Protein AF-A0A8X6UGR7-F1 (afdb_monomer_lite)

Organism: Nephila pilipes (NCBI:txid299642)

Structure (mmCIF, N/CA/C/O backbone):
data_AF-A0A8X6UGR7-F1
#
_entry.id   AF-A0A8X6UGR7-F1
#
loop_
_atom_site.group_PDB
_atom_site.id
_atom_site.type_symbol
_atom_site.label_atom_id
_atom_site.label_alt_id
_atom_site.label_comp_id
_atom_site.label_asym_id
_atom_site.label_entity_id
_atom_site.label_seq_id
_atom_site.pdbx_PDB_ins_code
_atom_site.Cartn_x
_atom_site.Cartn_y
_atom_site.Cartn_z
_atom_site.occupancy
_atom_site.B_iso_or_equiv
_atom_site.auth_seq_id
_atom_site.auth_comp_id
_atom_site.auth_asym_id
_atom_site.auth_atom_id
_atom_site.pdbx_PDB_model_num
ATOM 1 N N . THR A 1 1 ? -6.168 22.684 -33.944 1.00 54.91 1 THR A N 1
ATOM 2 C CA . THR A 1 1 ? -5.391 21.562 -33.375 1.00 54.91 1 THR A CA 1
ATOM 3 C C . THR A 1 1 ? -4.379 22.173 -32.435 1.00 54.91 1 THR A C 1
ATOM 5 O O . THR A 1 1 ? -3.731 23.124 -32.844 1.00 54.91 1 THR A O 1
ATOM 8 N N . LEU A 1 2 ? -4.333 21.760 -31.166 1.00 63.47 2 LEU A N 1
ATOM 9 C CA . LEU A 1 2 ? -3.351 22.299 -30.221 1.00 63.47 2 LEU A CA 1
ATOM 10 C C . LEU A 1 2 ? -1.987 21.686 -30.579 1.00 63.47 2 LEU A C 1
ATOM 12 O O . LEU A 1 2 ? -1.816 20.478 -30.438 1.00 63.47 2 LEU A O 1
ATOM 16 N N . ASP A 1 3 ? -1.075 22.495 -31.117 1.00 72.75 3 ASP A N 1
ATOM 17 C CA . ASP A 1 3 ? 0.268 22.069 -31.529 1.00 72.75 3 ASP A CA 1
ATOM 18 C C . ASP A 1 3 ? 1.182 22.013 -30.297 1.00 72.75 3 ASP A C 1
ATOM 20 O O . ASP A 1 3 ? 1.959 22.922 -30.002 1.00 72.75 3 ASP A O 1
ATOM 24 N N . THR A 1 4 ? 1.010 20.967 -29.489 1.00 76.56 4 THR A N 1
ATOM 25 C CA . THR A 1 4 ? 1.849 20.736 -28.312 1.00 76.56 4 THR A CA 1
ATOM 26 C C . THR A 1 4 ? 3.147 20.060 -28.763 1.00 76.56 4 THR A C 1
ATOM 28 O O . THR A 1 4 ? 3.079 18.964 -29.328 1.00 76.56 4 THR A O 1
ATOM 31 N N . PRO A 1 5 ? 4.333 20.653 -28.528 1.00 78.06 5 PRO A N 1
ATOM 32 C CA . PRO A 1 5 ? 5.589 20.030 -28.928 1.00 78.06 5 PRO A CA 1
ATOM 33 C C . PRO A 1 5 ? 5.768 18.671 -28.227 1.00 78.06 5 PRO A C 1
ATOM 35 O O . PRO A 1 5 ? 5.397 18.530 -27.056 1.00 78.06 5 PRO A O 1
ATOM 38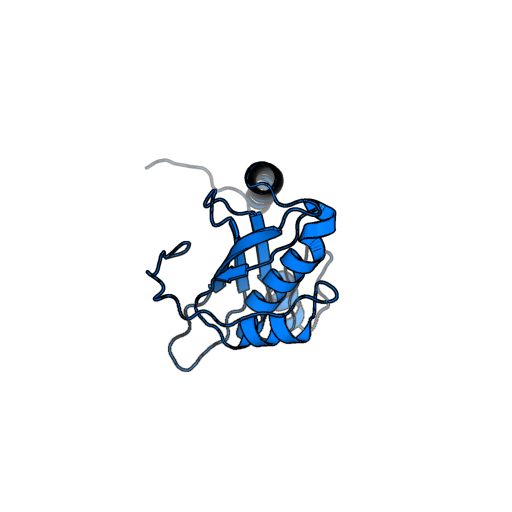 N N . PRO A 1 6 ? 6.335 17.658 -28.909 1.00 78.00 6 PRO A N 1
ATOM 39 C CA . PRO A 1 6 ? 6.496 16.334 -28.327 1.00 78.00 6 PRO A CA 1
ATOM 40 C C . PRO A 1 6 ? 7.501 16.375 -27.171 1.00 78.00 6 PRO A C 1
ATOM 42 O O . PRO A 1 6 ? 8.659 16.762 -27.337 1.00 78.00 6 PRO A O 1
ATOM 45 N N . LEU A 1 7 ? 7.059 15.945 -25.989 1.00 85.31 7 LEU A N 1
ATOM 46 C CA . LEU A 1 7 ? 7.923 15.757 -24.826 1.00 85.31 7 LEU A CA 1
ATOM 47 C C . LEU A 1 7 ? 8.955 14.659 -25.109 1.00 85.31 7 LEU A C 1
ATOM 49 O O . LEU A 1 7 ? 8.613 13.559 -25.546 1.00 85.31 7 LEU A O 1
ATOM 53 N N . SER A 1 8 ? 10.227 14.936 -24.814 1.00 89.94 8 SER A N 1
ATOM 54 C CA . SER A 1 8 ? 11.259 13.899 -24.863 1.00 89.94 8 SER A CA 1
ATOM 55 C C . SER A 1 8 ? 11.029 12.866 -23.755 1.00 89.94 8 SER A C 1
ATOM 57 O O . SER A 1 8 ? 10.577 13.209 -22.661 1.00 89.94 8 SER A O 1
ATOM 59 N N . SER A 1 9 ? 11.393 11.602 -24.000 1.00 86.38 9 SER A N 1
ATOM 60 C CA . SER A 1 9 ? 11.243 10.529 -23.002 1.00 86.38 9 SER A CA 1
ATOM 61 C C . SER A 1 9 ? 11.949 10.847 -21.679 1.00 86.38 9 SER A C 1
ATOM 63 O O . SER A 1 9 ? 11.446 10.483 -20.621 1.00 86.38 9 SER A O 1
ATOM 65 N N . ASN A 1 10 ? 13.094 11.534 -21.728 1.00 87.88 10 ASN A N 1
ATOM 66 C CA . ASN A 1 10 ? 13.848 11.914 -20.532 1.00 87.88 10 ASN A CA 1
ATOM 67 C C . ASN A 1 10 ? 13.123 12.994 -19.729 1.00 87.88 10 ASN A C 1
ATOM 69 O O . ASN A 1 10 ? 13.067 12.915 -18.505 1.00 87.88 10 ASN A O 1
ATOM 73 N N . MET A 1 11 ? 12.560 13.991 -20.417 1.00 90.38 11 MET A N 1
ATOM 74 C CA . MET A 1 11 ? 11.779 15.040 -19.770 1.00 90.38 11 MET A CA 1
ATOM 75 C C . MET A 1 11 ? 10.500 14.463 -19.163 1.00 90.38 11 MET A C 1
ATOM 77 O O . MET A 1 11 ? 10.210 14.736 -18.004 1.00 90.38 11 MET A O 1
ATOM 81 N N . TYR A 1 12 ? 9.795 13.599 -19.900 1.00 90.62 12 TYR A N 1
ATOM 82 C CA . TYR A 1 12 ? 8.621 12.899 -19.385 1.00 90.62 12 TYR A CA 1
ATOM 83 C C . TYR A 1 12 ? 8.946 12.086 -18.129 1.00 90.62 12 TYR A C 1
ATOM 85 O O . TYR A 1 12 ? 8.265 12.244 -17.124 1.00 90.62 12 TYR A O 1
ATOM 93 N N . GLN A 1 13 ? 9.998 11.258 -18.158 1.00 88.38 13 GLN A N 1
ATOM 94 C CA . GLN A 1 13 ? 10.358 10.420 -17.013 1.00 88.38 13 GLN A CA 1
ATOM 95 C C . GLN A 1 13 ? 10.719 11.263 -15.789 1.00 88.38 13 GLN A C 1
ATOM 97 O O . GLN A 1 13 ? 10.264 10.969 -14.690 1.00 88.38 13 GLN A O 1
ATOM 102 N N . LYS A 1 14 ? 11.484 12.343 -15.984 1.00 91.50 14 LYS A N 1
ATOM 103 C CA . LYS A 1 14 ? 11.852 13.256 -14.900 1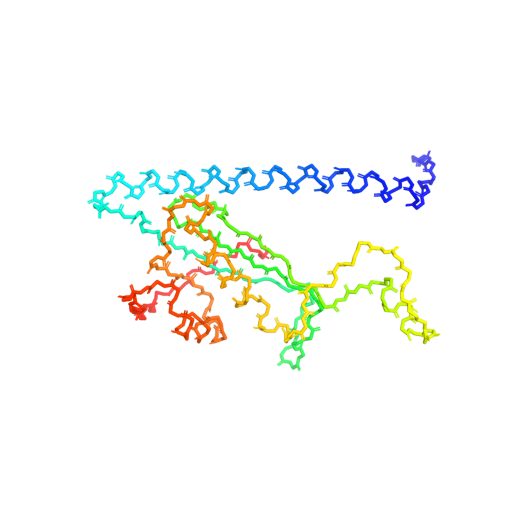.00 91.50 14 LYS A CA 1
ATOM 104 C C . LYS A 1 14 ? 10.616 13.866 -14.237 1.00 91.50 14 LYS A C 1
ATOM 106 O O . LYS A 1 14 ? 10.503 13.826 -13.017 1.00 91.50 14 LYS A O 1
ATOM 111 N N . GLU A 1 15 ? 9.696 14.420 -15.025 1.00 93.38 15 GLU A N 1
ATOM 112 C CA . GLU A 1 15 ? 8.496 15.046 -14.461 1.00 93.38 15 GLU A CA 1
ATOM 113 C C . GLU A 1 15 ? 7.521 14.016 -13.881 1.00 93.38 15 GLU A C 1
ATOM 115 O O . GLU A 1 15 ? 6.922 14.260 -12.835 1.00 93.38 15 GLU A O 1
ATOM 120 N N . HIS A 1 16 ? 7.418 12.835 -14.494 1.00 91.62 16 HIS A N 1
ATOM 121 C CA . HIS A 1 16 ? 6.677 11.708 -13.937 1.00 91.62 16 HIS A CA 1
ATOM 122 C C . HIS A 1 16 ? 7.212 11.321 -12.552 1.00 91.62 16 HIS A C 1
ATOM 124 O O . HIS A 1 16 ? 6.430 11.202 -11.614 1.00 91.62 16 HIS A O 1
ATOM 130 N N . ASP A 1 17 ? 8.529 11.165 -12.400 1.00 91.44 17 ASP A N 1
ATOM 131 C CA . ASP A 1 17 ? 9.152 10.766 -11.132 1.00 91.44 17 ASP A CA 1
ATOM 132 C C . ASP A 1 17 ? 8.998 11.851 -10.057 1.00 91.44 17 ASP A C 1
ATOM 134 O O . ASP A 1 17 ? 8.746 11.535 -8.891 1.00 91.44 17 ASP A O 1
ATOM 138 N N . ASN A 1 18 ? 9.074 13.128 -10.446 1.00 95.31 18 ASN A N 1
ATOM 139 C CA . ASN A 1 18 ? 8.800 14.254 -9.551 1.00 95.31 18 ASN A CA 1
ATOM 140 C C . ASN A 1 18 ? 7.367 14.194 -8.998 1.00 95.31 18 ASN A C 1
ATOM 142 O O . ASN A 1 18 ? 7.162 14.302 -7.786 1.00 95.31 18 ASN A O 1
ATOM 146 N N . ILE A 1 19 ? 6.378 14.006 -9.879 1.00 95.81 19 ILE A N 1
ATOM 147 C CA . ILE A 1 19 ? 4.961 13.932 -9.497 1.00 95.81 19 ILE A CA 1
ATOM 148 C C . ILE A 1 19 ? 4.695 12.677 -8.666 1.00 95.81 19 ILE A C 1
ATOM 150 O O . ILE A 1 19 ? 4.048 12.771 -7.624 1.00 95.81 19 ILE A O 1
ATOM 154 N N . ALA A 1 20 ? 5.224 11.525 -9.083 1.00 92.38 20 ALA A N 1
ATOM 155 C CA . ALA A 1 20 ? 5.057 10.260 -8.376 1.00 92.38 20 ALA A CA 1
ATOM 156 C C . ALA A 1 20 ? 5.602 10.347 -6.944 1.00 92.38 20 ALA A C 1
ATOM 158 O O . ALA A 1 20 ? 4.885 10.026 -6.001 1.00 92.38 20 ALA A O 1
ATOM 159 N N . THR A 1 21 ? 6.809 10.892 -6.765 1.00 93.81 21 THR A N 1
ATOM 160 C CA . THR A 1 21 ? 7.420 11.077 -5.438 1.00 93.81 21 THR A CA 1
ATOM 161 C C . THR A 1 21 ? 6.580 12.006 -4.553 1.00 93.81 21 THR A C 1
ATOM 163 O O . THR A 1 21 ? 6.400 11.759 -3.359 1.00 93.81 21 THR A O 1
ATOM 166 N N . ALA A 1 22 ? 6.043 13.091 -5.123 1.00 96.25 22 ALA A N 1
ATOM 167 C CA . ALA A 1 22 ? 5.172 14.004 -4.388 1.00 96.25 22 ALA A CA 1
ATOM 168 C C . ALA A 1 22 ? 3.855 13.326 -3.972 1.00 96.25 22 ALA A C 1
ATOM 170 O O . ALA A 1 22 ? 3.415 13.487 -2.833 1.00 96.25 22 ALA A O 1
ATOM 171 N N . TRP A 1 23 ? 3.247 12.545 -4.868 1.00 95.75 23 TRP A N 1
ATOM 172 C CA . TRP A 1 23 ? 2.031 11.782 -4.588 1.00 95.75 23 TRP A CA 1
ATOM 173 C C . TRP A 1 23 ? 2.240 10.710 -3.527 1.00 95.75 23 TRP A C 1
ATOM 175 O O . TRP A 1 23 ? 1.408 10.603 -2.631 1.00 95.75 23 TRP A O 1
ATOM 185 N N . GLU A 1 24 ? 3.341 9.962 -3.582 1.00 93.56 24 GLU A N 1
ATOM 186 C CA . GLU A 1 24 ? 3.686 8.956 -2.572 1.00 93.56 24 GLU A CA 1
ATOM 187 C C . GLU A 1 24 ? 3.780 9.592 -1.183 1.00 93.56 24 GLU A C 1
ATOM 189 O O . GLU A 1 24 ? 3.120 9.140 -0.249 1.00 93.56 24 GLU A O 1
ATOM 194 N N . LYS A 1 25 ? 4.487 10.722 -1.065 1.00 95.94 25 LYS A N 1
ATOM 195 C CA . LYS A 1 25 ? 4.624 11.441 0.207 1.00 95.94 25 LYS A CA 1
ATOM 196 C C . LYS A 1 25 ? 3.288 11.950 0.754 1.00 95.94 25 LYS A C 1
ATOM 198 O O . LYS A 1 25 ? 3.048 11.882 1.960 1.00 95.94 25 LYS A O 1
ATOM 203 N N . VAL A 1 26 ? 2.422 12.483 -0.112 1.00 97.19 26 VAL A N 1
ATOM 204 C CA . VAL A 1 26 ? 1.082 12.926 0.302 1.00 97.19 26 VAL A CA 1
ATOM 205 C C . VAL A 1 26 ? 0.234 11.726 0.713 1.00 97.19 26 VAL A C 1
ATOM 207 O O . VAL A 1 26 ? -0.385 11.769 1.771 1.00 97.19 26 VAL A O 1
ATOM 210 N N . ALA A 1 27 ? 0.245 10.640 -0.060 1.00 95.62 27 ALA A N 1
ATOM 211 C CA . ALA A 1 27 ? -0.509 9.432 0.254 1.00 95.62 27 ALA A CA 1
ATOM 212 C C . ALA A 1 27 ? -0.085 8.827 1.602 1.00 95.62 27 ALA A C 1
ATOM 214 O O . ALA A 1 27 ? -0.945 8.482 2.411 1.00 95.62 27 ALA A O 1
ATOM 215 N N . GLU A 1 28 ? 1.218 8.745 1.882 1.00 95.25 28 GLU A N 1
ATOM 216 C CA . GLU A 1 28 ? 1.743 8.293 3.176 1.00 95.25 28 GLU A CA 1
ATOM 217 C C . GLU A 1 28 ? 1.255 9.168 4.336 1.00 95.25 28 GLU A C 1
ATOM 219 O O . GLU A 1 28 ? 0.802 8.647 5.360 1.00 95.25 28 GLU A O 1
ATOM 224 N N . ASN A 1 29 ? 1.296 10.493 4.165 1.00 97.12 29 ASN A N 1
ATOM 225 C CA . ASN A 1 29 ? 0.823 11.433 5.176 1.00 97.12 29 ASN A CA 1
ATOM 226 C C . ASN A 1 29 ? -0.690 11.305 5.417 1.00 97.12 29 ASN A C 1
ATOM 228 O O . ASN A 1 29 ? -1.127 11.234 6.564 1.00 97.12 29 ASN A O 1
ATOM 232 N N . GLU A 1 30 ? -1.490 11.211 4.354 1.00 97.44 30 GLU A N 1
ATOM 233 C CA . GLU A 1 30 ? -2.942 11.038 4.458 1.00 97.44 30 GLU A CA 1
ATOM 234 C C . GLU A 1 30 ? -3.313 9.709 5.128 1.00 97.44 30 GLU A C 1
ATOM 236 O O . GLU A 1 30 ? -4.182 9.681 6.003 1.00 97.44 30 GLU A O 1
ATOM 241 N N . MET A 1 31 ? -2.615 8.616 4.798 1.00 97.00 31 MET A N 1
ATOM 242 C CA . MET A 1 31 ? -2.800 7.324 5.471 1.00 97.00 31 MET A CA 1
ATOM 243 C C . MET A 1 31 ? -2.430 7.403 6.959 1.00 97.00 31 MET A C 1
ATOM 245 O O . MET A 1 31 ? -3.141 6.855 7.806 1.00 97.00 31 MET A O 1
ATOM 249 N N . TYR A 1 32 ? -1.364 8.129 7.308 1.00 96.69 32 TYR A N 1
ATOM 250 C CA . TYR A 1 32 ? -0.981 8.361 8.702 1.00 96.69 32 TYR A CA 1
ATOM 251 C C . TYR A 1 32 ? -2.032 9.178 9.472 1.00 96.69 32 TYR A C 1
ATOM 253 O O . TYR A 1 32 ? -2.416 8.812 10.592 1.00 96.69 32 TYR A O 1
ATOM 261 N N . CYS A 1 33 ? -2.547 10.253 8.874 1.00 97.25 33 CYS A N 1
ATOM 262 C CA . CYS A 1 33 ? -3.636 11.047 9.441 1.00 97.25 33 CYS A CA 1
ATOM 263 C C . CYS A 1 33 ? -4.906 10.201 9.624 1.00 97.25 33 CYS A C 1
ATOM 265 O O . CYS A 1 33 ? -5.497 10.208 10.707 1.00 97.25 33 CYS A O 1
ATOM 267 N N . ALA A 1 34 ? -5.279 9.404 8.619 1.00 97.00 34 ALA A N 1
ATOM 268 C CA . ALA A 1 34 ? -6.420 8.493 8.676 1.00 97.00 34 ALA A CA 1
ATOM 269 C C . ALA A 1 34 ? -6.288 7.443 9.793 1.00 97.00 34 ALA A C 1
ATOM 271 O O . ALA A 1 34 ? -7.248 7.189 10.529 1.00 97.00 34 ALA A O 1
ATOM 272 N N . ALA A 1 35 ? -5.098 6.860 9.958 1.00 95.44 35 ALA A N 1
ATOM 273 C CA . ALA A 1 35 ? -4.818 5.900 11.022 1.00 95.44 35 ALA A CA 1
ATOM 274 C C . ALA A 1 35 ? -4.860 6.545 12.411 1.00 95.44 35 ALA A C 1
ATOM 276 O O . ALA A 1 35 ? -5.377 5.945 13.357 1.00 95.44 35 ALA A O 1
ATOM 277 N N . THR A 1 36 ? -4.369 7.779 12.536 1.00 95.44 36 THR A N 1
ATOM 278 C CA . THR A 1 36 ? -4.421 8.552 13.784 1.00 95.44 36 THR A CA 1
ATOM 279 C C . THR A 1 36 ? -5.861 8.880 14.183 1.00 95.44 36 THR A C 1
ATOM 281 O O . THR A 1 36 ? -6.220 8.758 15.356 1.00 95.44 36 THR A O 1
ATOM 284 N N . GLU A 1 37 ? -6.710 9.231 13.218 1.00 95.56 37 GLU A N 1
ATOM 285 C CA . GLU A 1 37 ? -8.134 9.490 13.443 1.00 95.56 37 GLU A CA 1
ATOM 286 C C . GLU A 1 37 ? -8.881 8.224 13.902 1.00 95.56 37 GLU A C 1
ATOM 288 O O . GLU A 1 37 ? -9.551 8.242 14.937 1.00 95.56 37 GLU A O 1
ATOM 293 N N . GLU A 1 38 ? -8.700 7.092 13.208 1.00 94.06 38 GLU A N 1
ATOM 294 C CA . GLU A 1 38 ? -9.242 5.786 13.633 1.00 94.06 38 GLU A CA 1
ATOM 295 C C . GLU A 1 38 ? -8.777 5.407 15.043 1.00 94.06 38 GLU A C 1
ATOM 297 O O . GLU A 1 38 ? -9.568 4.969 15.885 1.00 94.06 38 GLU A O 1
ATOM 302 N N . LYS A 1 39 ? -7.486 5.610 15.328 1.00 93.50 39 LYS A N 1
ATOM 303 C CA . LYS A 1 39 ? -6.898 5.361 16.645 1.00 93.50 39 LYS A CA 1
ATOM 304 C C . LYS A 1 39 ? -7.580 6.196 17.722 1.00 93.50 39 LYS A C 1
ATOM 306 O O . LYS A 1 39 ? -7.960 5.646 18.756 1.00 93.50 39 LYS A O 1
ATOM 311 N N . HIS A 1 40 ? -7.754 7.495 17.489 1.00 93.25 40 HIS A N 1
ATOM 312 C CA . HIS A 1 40 ? -8.406 8.395 18.438 1.00 93.25 40 HIS A CA 1
ATOM 313 C C . HIS A 1 40 ? -9.841 7.949 18.730 1.00 93.25 40 HIS A C 1
ATOM 315 O O . HIS A 1 40 ? -10.231 7.788 19.889 1.00 93.25 40 HIS A O 1
ATOM 321 N N . LEU A 1 41 ? -10.594 7.636 17.677 1.00 91.62 41 LEU A N 1
ATOM 322 C CA . LEU A 1 41 ? -11.947 7.109 17.779 1.00 91.62 41 LEU A CA 1
ATOM 323 C C . LEU A 1 41 ? -11.991 5.788 18.568 1.00 91.62 41 LEU A C 1
ATOM 325 O O . LEU A 1 41 ? -12.922 5.556 19.349 1.00 91.62 41 LEU A O 1
ATOM 329 N N . ALA A 1 42 ? -11.016 4.898 18.378 1.00 89.12 42 ALA A N 1
ATOM 330 C CA . ALA A 1 42 ? -10.928 3.633 19.107 1.00 89.12 42 ALA A CA 1
ATOM 331 C C . ALA A 1 42 ? -10.605 3.817 20.599 1.00 89.12 42 ALA A C 1
ATOM 333 O O . ALA A 1 42 ? -11.138 3.065 21.417 1.00 89.12 42 ALA A O 1
ATOM 334 N N . VAL A 1 43 ? -9.795 4.819 20.957 1.00 89.94 43 VAL A N 1
ATOM 335 C CA . VAL A 1 43 ? -9.514 5.189 22.357 1.00 89.94 43 VAL A CA 1
ATOM 336 C C . VAL A 1 43 ? -10.765 5.753 23.033 1.00 89.94 43 VAL A C 1
ATOM 338 O O . VAL A 1 43 ? -11.116 5.312 24.126 1.00 89.94 43 VAL A O 1
ATOM 341 N N . GLN A 1 44 ? -11.489 6.657 22.365 1.00 87.25 44 GLN A N 1
ATOM 342 C CA . GLN A 1 44 ? -12.742 7.228 22.882 1.00 87.25 44 GLN A CA 1
ATOM 343 C C . GLN A 1 44 ? -13.819 6.168 23.154 1.00 87.25 44 GLN A C 1
ATOM 345 O O . GLN A 1 44 ? -14.633 6.324 24.057 1.00 87.25 44 GLN A O 1
ATOM 350 N N . ALA A 1 45 ? -13.806 5.061 22.407 1.00 84.00 45 ALA A N 1
ATOM 351 C CA . ALA A 1 45 ? -14.720 3.939 22.613 1.00 84.00 45 ALA A CA 1
ATOM 352 C C . ALA A 1 45 ? -14.414 3.105 23.881 1.00 84.00 45 ALA A C 1
ATOM 354 O O . ALA A 1 45 ? -15.009 2.044 24.068 1.00 84.00 45 ALA A O 1
ATOM 355 N N . GLY A 1 46 ? -13.492 3.553 24.743 1.00 67.88 46 GLY A N 1
ATOM 356 C CA . GLY A 1 46 ? -13.327 3.037 26.104 1.00 67.88 46 GLY A CA 1
ATOM 357 C C . GLY A 1 46 ? -12.540 1.730 26.218 1.00 67.88 46 GLY A C 1
ATOM 358 O O . GLY A 1 46 ? -12.654 1.030 27.222 1.00 67.88 46 GLY A O 1
ATOM 359 N N . LYS A 1 47 ? -11.737 1.368 25.210 1.00 61.84 47 LYS A N 1
ATOM 360 C CA . LYS A 1 47 ? -10.869 0.182 25.291 1.00 61.84 47 LYS A CA 1
ATOM 361 C C . LYS A 1 47 ? -9.530 0.558 25.920 1.00 61.84 47 LYS A C 1
ATOM 363 O O . LYS A 1 47 ? -8.698 1.188 25.277 1.00 61.84 47 LYS A O 1
ATOM 368 N N . VAL A 1 48 ? -9.323 0.150 27.170 1.00 67.44 48 VAL A N 1
ATOM 369 C CA . VAL A 1 48 ? -8.043 0.307 27.876 1.00 67.44 48 VAL A CA 1
ATOM 370 C C . VAL A 1 48 ? -6.960 -0.523 27.170 1.00 67.44 48 VAL A C 1
ATOM 372 O O . VAL A 1 48 ? -7.153 -1.715 26.926 1.00 67.44 48 VAL A O 1
ATOM 375 N N . GLY A 1 49 ? -5.824 0.099 26.840 1.00 81.25 49 GLY A N 1
ATOM 376 C CA . GLY A 1 49 ? -4.665 -0.556 26.219 1.00 81.25 49 GLY A CA 1
ATOM 377 C C . GLY A 1 49 ? -4.393 -0.125 24.773 1.00 81.25 49 GLY A C 1
ATOM 378 O O . GLY A 1 49 ? -4.703 0.994 24.371 1.00 81.25 49 GLY A O 1
ATOM 379 N N . ILE A 1 50 ? -3.762 -1.010 23.990 1.00 84.38 50 ILE A N 1
ATOM 380 C CA . ILE A 1 50 ? -3.413 -0.732 22.587 1.00 84.38 50 ILE A CA 1
ATOM 381 C C . ILE A 1 50 ? -4.701 -0.626 21.751 1.00 84.38 50 ILE A C 1
ATOM 383 O O . ILE A 1 50 ? -5.495 -1.574 21.762 1.00 84.38 50 ILE A O 1
ATOM 387 N N . PRO A 1 51 ? -4.904 0.465 20.986 1.00 88.62 51 PRO A N 1
ATOM 388 C CA . PRO A 1 51 ? -6.093 0.640 20.161 1.00 88.62 51 PRO A CA 1
ATOM 389 C C . PRO A 1 51 ? -6.271 -0.503 19.159 1.00 88.62 51 PRO A C 1
ATOM 391 O O . PRO A 1 51 ? -5.386 -0.807 18.356 1.00 88.62 51 PRO A O 1
ATOM 394 N N . MET A 1 52 ? -7.439 -1.142 19.233 1.00 88.88 52 MET A N 1
ATOM 395 C CA . MET A 1 52 ? -7.825 -2.268 18.389 1.00 88.88 52 MET A CA 1
ATOM 396 C C . MET A 1 52 ? -8.844 -1.829 17.341 1.00 88.88 52 MET A C 1
ATOM 398 O O . MET A 1 52 ? -9.990 -1.515 17.685 1.00 88.88 52 MET A O 1
ATOM 402 N N . LEU A 1 53 ? -8.437 -1.859 16.075 1.00 91.06 53 LEU A N 1
ATOM 403 C CA . LEU A 1 53 ? -9.237 -1.402 14.942 1.00 91.06 53 LEU A CA 1
ATOM 404 C C . LEU A 1 53 ? -9.923 -2.565 14.222 1.00 91.06 53 LEU A C 1
ATOM 406 O O . LEU A 1 53 ? -9.472 -3.712 14.257 1.00 91.06 53 LEU A O 1
ATOM 410 N N . THR A 1 54 ? -11.041 -2.250 13.576 1.00 90.94 54 THR A N 1
ATOM 411 C CA . THR A 1 54 ? -11.689 -3.128 12.598 1.00 90.94 54 THR A CA 1
ATOM 412 C C . THR A 1 54 ? -11.418 -2.552 11.222 1.00 90.94 54 THR A C 1
ATOM 414 O O . THR A 1 54 ? -11.621 -1.356 11.015 1.00 90.94 54 THR A O 1
ATOM 417 N N . VAL A 1 55 ? -10.941 -3.388 10.310 1.00 93.12 55 VAL A N 1
ATOM 418 C CA . VAL A 1 55 ? -10.518 -2.963 8.980 1.00 93.12 55 VAL A CA 1
ATOM 419 C C . VAL A 1 55 ? -11.204 -3.781 7.899 1.00 93.12 55 VAL A C 1
ATOM 421 O O . VAL A 1 55 ? -11.559 -4.942 8.111 1.00 93.12 55 VAL A O 1
ATOM 424 N N . VAL A 1 56 ? -11.385 -3.151 6.748 1.00 92.94 56 VAL A N 1
ATOM 425 C CA . VAL A 1 56 ? -11.738 -3.804 5.494 1.00 92.94 56 VAL A CA 1
ATOM 426 C C . VAL A 1 56 ? -10.459 -3.966 4.687 1.00 92.94 56 VAL A C 1
ATOM 428 O O . VAL A 1 56 ? -9.629 -3.060 4.678 1.00 92.94 56 VAL A O 1
ATOM 431 N N . VAL A 1 57 ? -10.280 -5.111 4.048 1.00 92.06 57 VAL A N 1
ATOM 432 C CA . VAL A 1 57 ? -9.155 -5.364 3.149 1.00 92.06 57 VAL A CA 1
ATOM 433 C C . VAL A 1 57 ? -9.692 -5.732 1.781 1.00 92.06 57 VAL A C 1
ATOM 435 O O . VAL A 1 57 ? -10.704 -6.428 1.691 1.00 92.06 57 VAL A O 1
ATOM 438 N N . ASP A 1 58 ? -9.039 -5.221 0.748 1.00 90.56 58 ASP A N 1
ATOM 439 C CA . ASP A 1 58 ? -9.379 -5.531 -0.635 1.00 90.56 58 ASP A CA 1
ATOM 440 C C . ASP A 1 58 ? -8.126 -5.475 -1.512 1.00 90.56 58 ASP A C 1
ATOM 442 O O . ASP A 1 58 ? -7.193 -4.700 -1.246 1.00 90.56 58 ASP A O 1
ATOM 446 N N . GLY A 1 59 ? -8.120 -6.302 -2.552 1.00 89.31 59 GLY A N 1
ATOM 447 C CA . GLY A 1 59 ? -7.039 -6.453 -3.512 1.00 89.31 59 GLY A CA 1
ATOM 448 C C . GLY A 1 59 ? -7.509 -6.179 -4.935 1.00 89.31 59 GLY A C 1
ATOM 449 O O . GLY A 1 59 ? -8.623 -6.506 -5.330 1.00 89.31 59 GLY A O 1
ATOM 450 N N . CYS A 1 60 ? -6.635 -5.605 -5.755 1.00 88.00 60 CYS A N 1
ATOM 451 C CA . CYS A 1 60 ? -6.881 -5.438 -7.179 1.00 88.00 60 CYS A CA 1
ATOM 452 C C . CYS A 1 60 ? -5.693 -5.934 -8.007 1.00 88.00 60 CYS A C 1
ATOM 454 O O . CYS A 1 60 ? -4.534 -5.925 -7.582 1.00 88.00 60 CYS A O 1
ATOM 456 N N . TRP A 1 61 ? -5.978 -6.374 -9.231 1.00 88.25 61 TRP A N 1
ATOM 457 C CA . TRP A 1 61 ? -4.979 -6.902 -10.155 1.00 88.25 61 TRP A CA 1
ATOM 458 C C . TRP A 1 61 ? -5.034 -6.153 -11.480 1.00 88.25 61 TRP A C 1
ATOM 460 O O . TRP A 1 61 ? -6.099 -5.975 -12.065 1.00 88.25 61 TRP A O 1
ATOM 470 N N . ALA A 1 62 ? -3.863 -5.774 -11.997 1.00 84.19 62 ALA A N 1
ATOM 471 C CA . ALA A 1 62 ? -3.755 -5.022 -13.249 1.00 84.19 62 ALA A CA 1
ATOM 472 C C . ALA A 1 62 ? -4.207 -5.827 -14.484 1.00 84.19 62 ALA A C 1
ATOM 474 O O . ALA A 1 62 ? -4.527 -5.258 -15.525 1.00 84.19 62 ALA A O 1
ATOM 475 N N . LYS A 1 63 ? -4.234 -7.163 -14.383 1.00 81.25 63 LYS A N 1
ATOM 476 C CA . LYS A 1 63 ? -4.802 -8.047 -15.401 1.00 81.25 63 LYS A CA 1
ATOM 477 C C . LYS A 1 63 ? -6.123 -8.614 -14.900 1.00 81.25 63 LYS A C 1
ATOM 479 O O . LYS A 1 63 ? -6.136 -9.373 -13.933 1.00 81.25 63 LYS A O 1
ATOM 484 N N . ARG A 1 64 ? -7.207 -8.347 -15.634 1.00 66.75 64 ARG A N 1
ATOM 485 C CA . ARG A 1 64 ? -8.482 -9.043 -15.436 1.00 66.75 64 ARG A CA 1
ATOM 486 C C . ARG A 1 64 ? -8.292 -10.532 -15.724 1.00 66.75 64 ARG A C 1
ATOM 488 O O . ARG A 1 64 ? -8.001 -10.927 -16.855 1.00 66.75 64 ARG A O 1
ATOM 495 N N . SER A 1 65 ? -8.436 -11.359 -14.699 1.00 62.06 65 SER A N 1
ATOM 496 C CA . SER A 1 65 ? -8.450 -12.812 -14.825 1.00 62.06 65 SER A CA 1
ATOM 497 C C . SER A 1 65 ? -9.838 -13.266 -15.283 1.00 62.06 65 SER A C 1
ATOM 499 O O . SER A 1 65 ? -10.836 -13.100 -14.588 1.00 62.06 65 SER A O 1
ATOM 501 N N . TYR A 1 66 ? -9.924 -13.862 -16.473 1.00 58.44 66 TYR A N 1
ATOM 502 C CA . TYR A 1 66 ? -11.079 -14.678 -16.854 1.00 58.44 66 TYR A CA 1
ATOM 503 C C . TYR A 1 66 ? -10.836 -16.087 -16.318 1.00 58.44 66 TYR A C 1
ATOM 505 O O . TYR A 1 66 ? -9.737 -16.578 -16.561 1.00 58.44 66 TYR A O 1
ATOM 513 N N . ARG A 1 67 ? -11.826 -16.661 -15.602 1.00 58.03 67 ARG A N 1
ATOM 514 C CA . ARG A 1 67 ? -12.024 -18.002 -14.961 1.00 58.03 67 ARG A CA 1
ATOM 515 C C . ARG A 1 67 ? -10.902 -19.070 -14.937 1.00 58.03 67 ARG A C 1
ATOM 517 O O . ARG A 1 67 ? -10.935 -19.941 -14.083 1.00 58.03 67 ARG A O 1
ATOM 524 N N . ILE A 1 68 ? -9.943 -19.037 -15.849 1.00 56.88 68 ILE A N 1
ATOM 525 C CA . ILE A 1 68 ? -8.865 -20.000 -16.079 1.00 56.88 68 ILE A CA 1
ATOM 526 C C . ILE A 1 68 ? -7.446 -19.401 -16.007 1.00 56.88 68 ILE A C 1
ATOM 528 O O . ILE A 1 68 ? -6.485 -20.162 -16.054 1.00 56.88 68 ILE A O 1
ATOM 532 N N . ASN A 1 69 ? -7.260 -18.074 -15.911 1.00 59.53 69 ASN A N 1
ATOM 533 C CA . ASN A 1 69 ? -5.916 -17.475 -15.978 1.00 59.53 69 ASN A CA 1
ATOM 534 C C . ASN A 1 69 ? -5.655 -16.380 -14.925 1.00 59.53 69 ASN A C 1
ATOM 536 O O . ASN A 1 69 ? -5.860 -15.188 -15.168 1.00 59.53 69 ASN A O 1
ATOM 540 N N . TYR A 1 70 ? -5.138 -16.798 -13.767 1.00 65.00 70 TYR A N 1
ATOM 541 C CA . TYR A 1 70 ? -4.669 -15.932 -12.681 1.00 65.00 70 TYR A CA 1
ATOM 542 C C . TYR A 1 70 ? -3.164 -15.667 -12.828 1.00 65.00 70 TYR A C 1
ATOM 544 O O . TYR A 1 70 ? -2.342 -16.250 -12.126 1.00 65.00 70 TYR A O 1
ATOM 552 N N . SER A 1 71 ? -2.793 -14.820 -13.792 1.00 77.94 71 SER A N 1
ATOM 553 C CA . SER A 1 71 ? -1.384 -14.543 -14.124 1.00 77.94 71 SER A CA 1
ATOM 554 C C . SER A 1 71 ? -1.022 -13.059 -14.063 1.00 77.94 71 SER A C 1
ATOM 556 O O . SER A 1 71 ? -0.194 -12.599 -14.856 1.00 77.94 71 SER A O 1
ATOM 558 N N . SER A 1 72 ? -1.681 -12.272 -13.208 1.00 83.56 72 SER A N 1
ATOM 559 C CA . SER A 1 72 ? -1.382 -10.839 -13.159 1.00 83.56 72 SER A CA 1
ATOM 560 C C . SER A 1 72 ? 0.079 -10.608 -12.772 1.00 83.56 72 SER A C 1
ATOM 562 O O . SER A 1 72 ? 0.598 -11.216 -11.833 1.00 83.56 72 SER A O 1
ATOM 564 N N . LEU A 1 73 ? 0.750 -9.737 -13.523 1.00 88.62 73 LEU A N 1
ATOM 565 C CA . LEU A 1 73 ? 2.133 -9.359 -13.245 1.00 88.62 73 LEU A CA 1
ATOM 566 C C . LEU A 1 73 ? 2.217 -8.327 -12.123 1.00 88.62 73 LEU A C 1
ATOM 568 O O . LEU A 1 73 ? 3.235 -8.284 -11.441 1.00 88.62 73 LEU A O 1
ATOM 572 N N . SER A 1 74 ? 1.133 -7.587 -11.891 1.00 91.00 74 SER A N 1
ATOM 573 C CA . SER A 1 74 ? 1.032 -6.587 -10.835 1.00 91.00 74 SER A CA 1
ATOM 574 C C . SER A 1 74 ? -0.287 -6.714 -10.081 1.00 91.00 74 SER A C 1
ATOM 576 O O . SER A 1 74 ? -1.326 -7.029 -10.674 1.00 91.00 74 SER A O 1
ATOM 578 N N . GLY A 1 75 ? -0.248 -6.444 -8.787 1.00 92.31 75 GLY A N 1
ATOM 579 C CA . GLY A 1 75 ? -1.420 -6.334 -7.931 1.00 92.31 75 GLY A CA 1
ATOM 580 C C . GLY A 1 75 ? -1.181 -5.296 -6.846 1.00 92.31 75 GLY A C 1
ATOM 581 O O . GLY A 1 75 ? -0.036 -5.045 -6.468 1.00 92.31 75 GLY A O 1
ATOM 582 N N . ALA A 1 76 ? -2.251 -4.683 -6.372 1.00 93.25 76 ALA A N 1
ATOM 583 C CA . ALA A 1 76 ? -2.235 -3.779 -5.235 1.00 93.25 76 ALA A CA 1
ATOM 584 C C . ALA A 1 76 ? -3.256 -4.263 -4.211 1.00 93.25 76 ALA A C 1
ATOM 586 O O . ALA A 1 76 ? -4.186 -4.986 -4.558 1.00 93.25 76 ALA A O 1
ATOM 587 N N . ALA A 1 77 ? -3.075 -3.889 -2.956 1.00 93.81 77 ALA A N 1
ATOM 588 C CA . ALA A 1 77 ? -4.069 -4.138 -1.928 1.00 93.81 77 ALA A CA 1
ATOM 589 C C . ALA A 1 77 ? -4.057 -3.007 -0.914 1.00 93.81 77 ALA A C 1
ATOM 591 O O . ALA A 1 77 ? -3.028 -2.347 -0.718 1.00 93.81 77 ALA A O 1
ATOM 592 N N . ALA A 1 78 ? -5.206 -2.796 -0.286 1.00 95.19 78 ALA A N 1
ATOM 593 C CA . ALA A 1 78 ? -5.412 -1.732 0.675 1.00 95.19 78 ALA A CA 1
ATOM 594 C C . ALA A 1 78 ? -6.073 -2.251 1.954 1.00 95.19 78 ALA A C 1
ATOM 596 O O . ALA A 1 78 ? -6.891 -3.169 1.936 1.00 95.19 78 ALA A O 1
ATOM 597 N N . ILE A 1 79 ? -5.723 -1.616 3.069 1.00 95.12 79 ILE A N 1
ATOM 598 C CA . ILE A 1 79 ? -6.379 -1.759 4.367 1.00 95.12 79 ILE A CA 1
ATOM 599 C C . ILE A 1 79 ? -7.138 -0.463 4.622 1.00 95.12 79 ILE A C 1
ATOM 601 O O . ILE A 1 79 ? -6.548 0.615 4.601 1.00 95.12 79 ILE A O 1
ATOM 605 N N . VAL A 1 80 ? -8.433 -0.558 4.893 1.00 95.88 80 VAL A N 1
ATOM 606 C CA . VAL A 1 80 ? -9.339 0.580 5.079 1.00 95.88 80 VAL A CA 1
ATOM 607 C C . VAL A 1 80 ? -9.953 0.520 6.475 1.00 95.88 80 VAL A C 1
ATOM 609 O O . VAL A 1 80 ? -10.423 -0.530 6.911 1.00 95.88 80 VAL A O 1
ATOM 612 N N . GLY A 1 81 ? -9.960 1.637 7.200 1.00 94.38 81 GLY A N 1
ATOM 613 C CA . GLY A 1 81 ? -10.594 1.727 8.517 1.00 94.38 81 GLY A CA 1
ATOM 614 C C . GLY A 1 81 ? -12.114 1.667 8.395 1.00 94.38 81 GLY A C 1
ATOM 615 O O . GLY A 1 81 ? -12.690 2.383 7.581 1.00 94.38 81 GLY A O 1
ATOM 616 N N . ILE A 1 82 ? -12.794 0.826 9.182 1.00 93.19 82 ILE A N 1
ATOM 617 C CA . ILE A 1 82 ? -14.253 0.673 9.039 1.00 93.19 82 ILE A CA 1
ATOM 618 C C . ILE A 1 82 ? -15.032 1.925 9.467 1.00 93.19 82 ILE A C 1
ATOM 620 O O . ILE A 1 82 ? -16.125 2.173 8.956 1.00 93.19 82 ILE A O 1
ATOM 624 N N . ARG A 1 83 ? -14.514 2.697 10.432 1.00 91.06 83 ARG A N 1
ATOM 625 C CA . ARG A 1 83 ? -15.230 3.836 11.019 1.00 91.06 83 ARG A CA 1
ATOM 626 C C . ARG A 1 83 ? -15.021 5.079 10.178 1.00 91.06 83 ARG A C 1
ATOM 628 O O . ARG A 1 83 ? -15.999 5.742 9.844 1.00 91.06 83 ARG A O 1
ATOM 635 N N . THR A 1 84 ? -13.769 5.375 9.834 1.00 93.56 84 THR A N 1
ATOM 636 C CA . THR A 1 84 ? -13.429 6.549 9.015 1.00 93.56 84 THR A CA 1
ATOM 637 C C . THR A 1 84 ? -13.646 6.300 7.528 1.00 93.56 84 THR A C 1
ATOM 639 O O . THR A 1 84 ? -13.819 7.258 6.780 1.00 93.56 84 THR A O 1
ATOM 642 N N . LYS A 1 85 ? -13.659 5.029 7.093 1.00 94.75 85 LYS A N 1
ATOM 643 C CA . LYS A 1 85 ? -13.719 4.610 5.680 1.00 94.75 85 LYS A CA 1
ATOM 644 C C . LYS A 1 85 ? -12.541 5.134 4.851 1.00 94.75 85 LYS A C 1
ATOM 646 O O . LYS A 1 85 ? -12.646 5.258 3.636 1.00 94.75 85 LYS A O 1
ATOM 651 N N . LYS A 1 86 ? -11.424 5.448 5.513 1.00 95.75 86 LYS A N 1
ATOM 652 C CA . LYS A 1 86 ? -10.194 5.952 4.893 1.00 95.75 86 LYS A CA 1
ATOM 653 C C . LYS A 1 86 ? -9.153 4.843 4.779 1.00 95.75 86 LYS A C 1
ATOM 655 O O . LYS A 1 86 ? -9.112 3.931 5.610 1.00 95.75 86 LYS A O 1
ATOM 660 N N . VAL A 1 87 ? -8.307 4.938 3.756 1.00 96.25 87 VAL A N 1
ATOM 661 C CA . VAL A 1 87 ? -7.180 4.022 3.554 1.00 96.25 87 VAL A CA 1
ATOM 662 C C . VAL A 1 87 ? -6.166 4.235 4.676 1.00 96.25 87 VAL A C 1
ATOM 664 O O . VAL A 1 87 ? -5.740 5.355 4.933 1.00 96.25 87 VAL A O 1
ATOM 667 N N . LEU A 1 88 ? -5.815 3.152 5.360 1.00 96.00 88 LEU A N 1
ATOM 668 C CA . LEU A 1 88 ? -4.817 3.119 6.427 1.00 96.00 88 LEU A CA 1
ATOM 669 C C . LEU A 1 88 ? -3.475 2.602 5.925 1.00 96.00 88 LEU A C 1
ATOM 671 O O . LEU A 1 88 ? -2.450 2.912 6.511 1.00 96.00 88 LEU A O 1
ATOM 675 N N . TYR A 1 89 ? -3.489 1.761 4.895 1.00 96.00 89 TYR A N 1
ATOM 676 C CA . TYR A 1 89 ? -2.288 1.185 4.312 1.00 96.00 89 TYR A CA 1
ATOM 677 C C . TYR A 1 89 ? -2.575 0.753 2.877 1.00 96.00 89 TYR A C 1
ATOM 679 O O . TYR A 1 89 ? -3.658 0.238 2.597 1.00 96.00 89 TYR A O 1
ATOM 687 N N . MET A 1 90 ? -1.606 0.919 1.985 1.00 95.31 90 MET A N 1
ATOM 688 C CA . MET A 1 90 ? -1.673 0.449 0.607 1.00 95.31 90 MET A CA 1
ATOM 689 C C . MET A 1 90 ? -0.270 0.081 0.139 1.00 95.31 90 MET A C 1
ATOM 691 O O . MET A 1 90 ? 0.683 0.804 0.424 1.00 95.31 90 MET A O 1
ATOM 695 N N . ALA A 1 91 ? -0.141 -1.011 -0.610 1.00 94.94 91 ALA A N 1
ATOM 696 C CA . ALA A 1 91 ? 1.106 -1.321 -1.299 1.00 94.94 91 ALA A CA 1
ATOM 697 C C . ALA A 1 91 ? 0.854 -1.997 -2.647 1.00 94.94 91 ALA A C 1
ATOM 699 O O . ALA A 1 91 ? -0.226 -2.529 -2.912 1.00 94.94 91 ALA A O 1
ATOM 700 N N . VAL A 1 92 ? 1.886 -1.990 -3.492 1.00 93.38 92 VAL A N 1
ATOM 701 C CA . VAL A 1 92 ? 1.878 -2.608 -4.821 1.00 93.38 92 VAL A CA 1
ATOM 702 C C . VAL A 1 92 ? 2.927 -3.713 -4.881 1.00 93.38 92 VAL A C 1
ATOM 704 O O . VAL A 1 92 ? 4.075 -3.544 -4.458 1.00 93.38 92 VAL A O 1
ATOM 707 N N . ARG A 1 93 ? 2.544 -4.853 -5.453 1.00 94.19 93 ARG A N 1
ATOM 708 C CA . ARG A 1 93 ? 3.426 -5.970 -5.787 1.00 94.19 93 ARG A CA 1
ATOM 709 C C . ARG A 1 93 ? 3.497 -6.156 -7.285 1.00 94.19 93 ARG A C 1
ATOM 711 O O . ARG A 1 93 ? 2.480 -6.254 -7.960 1.00 94.19 93 ARG A O 1
ATOM 718 N N . ASN A 1 94 ? 4.712 -6.238 -7.801 1.00 92.62 94 ASN A N 1
ATOM 719 C CA . ASN A 1 94 ? 4.990 -6.305 -9.219 1.00 92.62 94 ASN A CA 1
ATOM 720 C C . ASN A 1 94 ? 6.097 -7.331 -9.509 1.00 92.62 94 ASN A C 1
ATOM 722 O O . ASN A 1 94 ? 7.169 -7.335 -8.900 1.00 92.62 94 ASN A O 1
ATOM 726 N N . ARG A 1 95 ? 5.820 -8.226 -10.458 1.00 91.88 95 ARG A N 1
ATOM 727 C CA . ARG A 1 95 ? 6.711 -9.290 -10.952 1.00 91.88 95 ARG A CA 1
ATOM 728 C C . ARG A 1 95 ? 7.450 -8.891 -12.225 1.00 91.88 95 ARG A C 1
ATOM 730 O O . ARG A 1 95 ? 8.331 -9.629 -12.673 1.00 91.88 95 ARG A O 1
ATOM 737 N N . TYR A 1 96 ? 7.083 -7.763 -12.819 1.00 90.31 96 TYR A N 1
ATOM 738 C CA . TYR A 1 96 ? 7.551 -7.320 -14.118 1.00 90.31 96 TYR A CA 1
ATOM 739 C C . TYR A 1 96 ? 8.285 -5.983 -14.034 1.00 90.31 96 TYR A C 1
ATOM 741 O O . TYR A 1 96 ? 7.799 -4.994 -13.494 1.00 90.31 96 TYR A O 1
ATOM 749 N N . CYS A 1 97 ? 9.461 -5.943 -14.647 1.00 91.50 97 CYS A N 1
ATOM 750 C CA . CYS A 1 97 ? 10.185 -4.712 -14.916 1.00 91.50 97 CYS A CA 1
ATOM 751 C C . CYS A 1 97 ? 10.620 -4.733 -16.380 1.00 91.50 97 CYS A C 1
ATOM 753 O O . CYS A 1 97 ? 11.229 -5.706 -16.832 1.00 91.50 97 CYS A O 1
ATOM 755 N N . MET A 1 98 ? 10.321 -3.661 -17.116 1.00 89.81 98 MET A N 1
ATOM 756 C CA . MET A 1 98 ? 10.612 -3.575 -18.547 1.00 89.81 98 MET A CA 1
ATOM 757 C C . MET A 1 98 ? 12.117 -3.633 -18.834 1.00 89.81 98 MET A C 1
ATOM 759 O O . MET A 1 98 ? 12.529 -4.322 -19.765 1.00 89.81 98 MET A O 1
ATOM 763 N N . VAL A 1 99 ? 12.943 -2.959 -18.025 1.00 91.00 99 VAL A N 1
ATOM 764 C CA . VAL A 1 99 ? 14.408 -2.952 -18.185 1.00 91.00 99 VAL A CA 1
ATOM 765 C C . VAL A 1 99 ? 14.971 -4.361 -17.997 1.00 91.00 99 VAL A C 1
ATOM 767 O O . VAL A 1 99 ? 15.694 -4.855 -18.862 1.00 91.00 99 VAL A O 1
ATOM 770 N N . CYS A 1 100 ? 14.562 -5.050 -16.927 1.00 91.94 100 CYS A N 1
ATOM 771 C CA . CYS A 1 100 ? 14.933 -6.445 -16.681 1.00 91.94 100 CYS A CA 1
ATOM 772 C C . CYS A 1 100 ? 14.460 -7.378 -17.800 1.00 91.94 100 CYS A C 1
ATOM 774 O O . CYS A 1 100 ? 15.227 -8.220 -18.258 1.00 91.94 100 CYS A O 1
ATOM 776 N N . SER A 1 101 ? 13.216 -7.221 -18.262 1.00 92.12 101 SER A N 1
ATOM 777 C CA . SER A 1 101 ? 12.651 -8.068 -19.315 1.00 92.12 101 SER A CA 1
ATOM 778 C C . SER A 1 101 ? 13.392 -7.904 -20.642 1.00 92.12 101 SER A C 1
ATOM 780 O O . SER A 1 101 ? 13.645 -8.893 -21.324 1.00 92.12 101 SER A O 1
ATOM 782 N N . ARG A 1 102 ? 13.762 -6.670 -21.009 1.00 92.94 102 ARG A N 1
ATOM 783 C CA . ARG A 1 102 ? 14.532 -6.393 -22.231 1.00 92.94 102 ARG A CA 1
ATOM 784 C C . ARG A 1 102 ? 15.951 -6.945 -22.146 1.00 92.94 102 ARG A C 1
ATOM 786 O O . ARG A 1 102 ? 16.416 -7.536 -23.112 1.00 92.94 102 ARG A O 1
ATOM 793 N N . ALA A 1 103 ? 16.619 -6.785 -21.003 1.00 93.06 103 ALA A N 1
ATOM 794 C CA . ALA A 1 103 ? 17.963 -7.318 -20.796 1.00 93.06 103 ALA A CA 1
ATOM 795 C C . ALA A 1 103 ? 17.983 -8.855 -20.872 1.00 93.06 103 ALA A C 1
ATOM 797 O O . ALA A 1 103 ? 18.818 -9.429 -21.571 1.00 93.06 103 ALA A O 1
ATOM 798 N N . ALA A 1 104 ? 16.996 -9.509 -20.249 1.00 92.69 104 ALA A N 1
ATOM 799 C CA . ALA A 1 104 ? 16.828 -10.957 -20.316 1.00 92.69 104 ALA A CA 1
ATOM 800 C C . ALA A 1 104 ? 16.586 -11.456 -21.751 1.00 92.69 104 ALA A C 1
ATOM 802 O O . ALA A 1 104 ? 17.172 -12.458 -22.147 1.00 92.69 104 ALA A O 1
ATOM 803 N N . ALA A 1 105 ? 15.792 -10.737 -22.555 1.00 93.69 105 ALA A N 1
ATOM 804 C CA . ALA A 1 105 ? 15.520 -11.108 -23.948 1.00 93.69 105 ALA A CA 1
ATOM 805 C C . ALA A 1 105 ? 16.780 -11.140 -24.835 1.00 93.69 105 ALA A C 1
ATOM 807 O O . ALA A 1 105 ? 16.815 -11.866 -25.824 1.00 93.69 105 ALA A O 1
ATOM 808 N N . VAL A 1 106 ? 17.818 -10.379 -24.475 1.00 95.06 106 VAL A N 1
ATOM 809 C CA . VAL A 1 106 ? 19.111 -10.351 -25.180 1.00 95.06 106 VAL A CA 1
ATOM 810 C C . VAL A 1 106 ? 20.225 -11.081 -24.416 1.00 95.06 106 VAL A C 1
ATOM 812 O O . VAL A 1 106 ? 21.397 -10.902 -24.742 1.00 95.06 106 VAL A O 1
ATOM 815 N N . ASN A 1 107 ? 19.879 -11.882 -23.399 1.00 93.50 107 ASN A N 1
ATOM 816 C CA . ASN A 1 107 ? 20.813 -12.604 -22.523 1.00 93.50 107 ASN A CA 1
ATOM 817 C C . ASN A 1 107 ? 21.897 -11.711 -21.888 1.00 93.50 107 ASN A C 1
ATOM 819 O O . ASN A 1 107 ? 23.047 -12.122 -21.728 1.00 93.50 107 ASN A O 1
ATOM 823 N N . LYS A 1 108 ? 21.541 -10.474 -21.521 1.00 94.19 108 LYS A N 1
ATOM 824 C CA . LYS A 1 108 ? 22.431 -9.539 -20.818 1.00 94.19 108 LYS A CA 1
ATOM 825 C C . LYS A 1 108 ? 21.914 -9.238 -19.420 1.00 94.19 108 LYS A C 1
ATOM 827 O O . LYS A 1 108 ? 20.717 -9.302 -19.144 1.00 94.19 108 LYS A O 1
ATOM 832 N N . LEU A 1 109 ? 22.833 -8.844 -18.545 1.00 90.06 109 LEU A N 1
ATOM 833 C CA . LEU A 1 109 ? 22.468 -8.271 -17.257 1.00 90.06 109 LEU A CA 1
ATOM 834 C C . LEU A 1 109 ? 21.832 -6.888 -17.466 1.00 90.06 109 LEU A C 1
ATOM 836 O O . LEU A 1 109 ? 22.316 -6.114 -18.300 1.00 90.06 109 LEU A O 1
ATOM 840 N N . PRO A 1 110 ? 20.747 -6.562 -16.741 1.00 90.81 110 PRO A N 1
ATOM 841 C CA . PRO A 1 110 ? 20.158 -5.236 -16.815 1.00 90.81 110 PRO A CA 1
ATOM 842 C C . PRO A 1 110 ? 21.150 -4.194 -16.293 1.00 90.81 110 PRO A C 1
ATOM 844 O O . PRO A 1 110 ? 21.802 -4.399 -15.271 1.00 90.81 110 PRO A O 1
ATOM 847 N N . GLY A 1 111 ? 21.240 -3.056 -16.986 1.00 89.56 111 GLY A N 1
ATOM 848 C CA . GLY A 1 111 ? 21.978 -1.898 -16.484 1.00 89.56 111 GLY A CA 1
ATOM 849 C C . GLY A 1 111 ? 21.391 -1.376 -15.166 1.00 89.56 111 GLY A C 1
ATOM 850 O O . GLY A 1 111 ? 20.273 -1.734 -14.779 1.00 89.56 111 GLY A O 1
ATOM 851 N N . LYS A 1 112 ? 22.134 -0.504 -14.474 1.00 90.62 112 LYS A N 1
ATOM 852 C CA . LYS A 1 112 ? 21.672 0.138 -13.233 1.00 90.62 112 LYS A CA 1
ATOM 853 C C . LYS A 1 112 ? 20.368 0.907 -13.490 1.00 90.62 112 LYS A C 1
ATOM 855 O O . LYS A 1 112 ? 20.337 1.784 -14.347 1.00 90.62 112 LYS A O 1
ATOM 860 N N . HIS A 1 113 ? 19.311 0.579 -12.748 1.00 89.25 113 HIS A N 1
ATOM 861 C CA . HIS A 1 113 ? 17.999 1.227 -12.839 1.00 89.25 113 HIS A CA 1
ATOM 862 C C . HIS A 1 113 ? 17.198 1.040 -11.538 1.00 89.25 113 HIS A C 1
ATOM 864 O O . HIS A 1 113 ? 17.520 0.169 -10.728 1.00 89.25 113 HIS A O 1
ATOM 870 N N . CYS A 1 114 ? 16.129 1.821 -11.363 1.00 85.75 114 CYS A N 1
ATOM 871 C CA . CYS A 1 114 ? 15.141 1.620 -10.301 1.00 85.75 114 CYS A CA 1
ATOM 872 C C . CYS A 1 114 ? 14.220 0.449 -10.676 1.00 85.75 114 CYS A C 1
ATOM 874 O O . CYS A 1 114 ? 13.294 0.595 -11.474 1.00 85.75 114 CYS A O 1
ATOM 876 N N . CYS A 1 115 ? 14.516 -0.747 -10.166 1.00 89.00 115 CYS A N 1
ATOM 877 C CA . CYS A 1 115 ? 13.777 -1.953 -10.523 1.00 89.00 115 CYS A CA 1
ATOM 878 C C . CYS A 1 115 ? 12.400 -1.978 -9.852 1.00 89.00 115 CYS A C 1
ATOM 880 O O . CYS A 1 115 ? 12.292 -2.118 -8.639 1.00 89.00 115 CYS A O 1
ATOM 882 N N . SER A 1 116 ? 11.335 -1.933 -10.653 1.00 88.25 116 SER A N 1
ATOM 883 C CA . SER A 1 116 ? 9.953 -2.030 -10.162 1.00 88.25 116 SER A CA 1
ATOM 884 C C . SER A 1 116 ? 9.548 -3.451 -9.746 1.00 88.25 116 SER A C 1
ATOM 886 O O . SER A 1 116 ? 8.418 -3.660 -9.317 1.00 88.25 116 SER A O 1
ATOM 888 N N . LYS A 1 117 ? 10.421 -4.453 -9.921 1.00 91.69 117 LYS A N 1
ATOM 889 C CA . LYS A 1 117 ? 10.128 -5.849 -9.582 1.00 91.69 117 LYS A CA 1
ATOM 890 C C . LYS A 1 117 ? 10.404 -6.087 -8.098 1.00 91.69 117 LYS A C 1
ATOM 892 O O . LYS A 1 117 ? 11.556 -6.201 -7.695 1.00 91.69 117 LYS A O 1
ATOM 897 N N . ASN A 1 118 ? 9.342 -6.220 -7.312 1.00 93.31 118 ASN A N 1
ATOM 898 C CA . ASN A 1 118 ? 9.397 -6.452 -5.867 1.00 93.31 118 ASN A CA 1
ATOM 899 C C . ASN A 1 118 ? 8.672 -7.745 -5.435 1.00 93.31 118 ASN A C 1
ATOM 901 O O . ASN A 1 118 ? 8.600 -8.045 -4.246 1.00 93.31 118 ASN A O 1
ATOM 905 N N . TRP A 1 119 ? 8.157 -8.538 -6.385 1.00 93.75 119 TRP A N 1
ATOM 906 C CA . TRP A 1 119 ? 7.436 -9.780 -6.103 1.00 93.75 119 TRP A CA 1
ATOM 907 C C . TRP A 1 119 ? 7.931 -10.967 -6.929 1.00 93.75 119 TRP A C 1
ATOM 909 O O . TRP A 1 119 ? 8.190 -10.859 -8.130 1.00 93.75 119 TRP A O 1
ATOM 919 N N . HIS A 1 120 ? 8.007 -12.128 -6.276 1.00 90.31 120 HIS A N 1
ATOM 920 C CA . HIS A 1 120 ? 8.456 -13.388 -6.879 1.00 90.31 120 HIS A CA 1
ATOM 921 C C . HIS A 1 120 ? 7.427 -14.526 -6.757 1.00 90.31 120 HIS A C 1
ATOM 923 O O . HIS A 1 120 ? 7.543 -15.515 -7.477 1.00 90.31 120 HIS A O 1
ATOM 929 N N . GLY A 1 121 ? 6.406 -14.375 -5.904 1.00 88.00 121 GLY A N 1
ATOM 930 C CA . GLY A 1 121 ? 5.341 -15.361 -5.702 1.00 88.00 121 GLY A CA 1
ATOM 931 C C . GLY A 1 121 ? 4.259 -15.370 -6.792 1.00 88.00 121 GLY A C 1
ATOM 932 O O . GLY A 1 121 ? 4.384 -14.742 -7.849 1.00 88.00 121 GLY A O 1
ATOM 933 N N . SER A 1 122 ? 3.160 -16.086 -6.530 1.00 87.38 122 SER A N 1
ATOM 934 C CA . SER A 1 122 ? 1.990 -16.124 -7.421 1.00 87.38 122 SER A CA 1
ATOM 935 C C . SER A 1 122 ? 1.239 -14.785 -7.425 1.00 87.38 122 SER A C 1
ATOM 937 O O . SER A 1 122 ? 1.378 -13.980 -6.507 1.00 87.38 122 SER A O 1
ATOM 939 N N . SER A 1 123 ? 0.410 -14.524 -8.441 1.00 84.31 123 SER A N 1
ATOM 940 C CA . SER A 1 123 ? -0.427 -13.313 -8.440 1.00 84.31 123 SER A CA 1
ATOM 941 C C . SER A 1 123 ? -1.486 -13.351 -7.338 1.00 84.31 123 SER A C 1
ATOM 943 O O . SER A 1 123 ? -1.758 -12.332 -6.718 1.00 84.31 123 SER A O 1
ATOM 945 N N . SER A 1 124 ? -2.033 -14.535 -7.047 1.00 83.56 124 SER A N 1
ATOM 946 C CA . SER A 1 124 ? -3.056 -14.747 -6.015 1.00 83.56 124 SER A CA 1
ATOM 947 C C . SER A 1 124 ? -2.543 -14.592 -4.579 1.00 83.56 124 SER A C 1
ATOM 949 O O . SER A 1 124 ? -3.334 -14.600 -3.646 1.00 83.56 124 SER A O 1
ATOM 951 N N . SER A 1 125 ? -1.224 -14.507 -4.383 1.00 87.75 125 SER A N 1
ATOM 952 C CA . SER A 1 125 ? -0.598 -14.314 -3.068 1.00 87.75 125 SER A CA 1
ATOM 953 C C . SER A 1 125 ? -0.092 -12.887 -2.844 1.00 87.75 125 SER A C 1
ATOM 955 O O . SER A 1 125 ? 0.351 -12.573 -1.741 1.00 87.75 125 SER A O 1
ATOM 957 N N . MET A 1 126 ? -0.185 -12.015 -3.857 1.00 90.88 126 MET A N 1
ATOM 958 C CA . MET A 1 126 ? 0.207 -10.606 -3.750 1.00 90.88 126 MET A CA 1
ATOM 959 C C . MET A 1 126 ? -0.622 -9.873 -2.702 1.00 90.88 126 MET A C 1
ATOM 961 O O . MET A 1 126 ? -0.048 -9.238 -1.825 1.00 90.88 126 MET A O 1
ATOM 965 N N . GLU A 1 127 ? -1.950 -9.997 -2.776 1.00 90.44 127 GLU A N 1
ATOM 966 C CA . GLU A 1 127 ? -2.860 -9.357 -1.829 1.00 90.44 127 GLU A CA 1
ATOM 967 C C . GLU A 1 127 ? -2.551 -9.814 -0.408 1.00 90.44 127 GLU A C 1
ATOM 969 O O . GLU A 1 127 ? -2.210 -8.990 0.435 1.00 90.44 127 GLU A O 1
ATOM 974 N N . ALA A 1 128 ? -2.555 -11.131 -0.173 1.00 89.38 128 ALA A N 1
ATOM 975 C CA . ALA A 1 128 ? -2.234 -11.696 1.129 1.00 89.38 128 ALA A CA 1
ATOM 976 C C . ALA A 1 128 ? -0.927 -11.104 1.669 1.00 89.38 128 ALA A C 1
ATOM 978 O O . ALA A 1 128 ? -0.925 -10.571 2.771 1.00 89.38 128 ALA A O 1
ATOM 979 N N . ASN A 1 129 ? 0.151 -11.106 0.875 1.00 91.75 129 ASN A N 1
ATOM 980 C CA . ASN A 1 129 ? 1.446 -10.566 1.283 1.00 91.75 129 ASN A CA 1
ATOM 981 C C . ASN A 1 129 ? 1.424 -9.066 1.625 1.00 91.75 129 ASN A C 1
ATOM 983 O O . ASN A 1 129 ? 2.044 -8.680 2.613 1.00 91.75 129 ASN A O 1
ATOM 987 N N . ILE A 1 130 ? 0.726 -8.239 0.844 1.00 93.12 130 ILE A N 1
ATOM 988 C CA . ILE A 1 130 ? 0.575 -6.802 1.124 1.00 93.12 130 ILE A CA 1
ATOM 989 C C . ILE A 1 130 ? -0.162 -6.599 2.447 1.00 93.12 130 ILE A C 1
ATOM 991 O O . ILE A 1 130 ? 0.263 -5.806 3.285 1.00 93.12 130 ILE A O 1
ATOM 995 N N . ILE A 1 131 ? -1.244 -7.349 2.663 1.00 91.62 131 ILE A N 1
ATOM 996 C CA . ILE A 1 131 ? -2.001 -7.252 3.905 1.00 91.62 131 ILE A CA 1
ATOM 997 C C . ILE A 1 131 ? -1.155 -7.739 5.089 1.00 91.62 131 ILE A C 1
ATOM 999 O O . ILE A 1 131 ? -1.143 -7.077 6.122 1.00 91.62 131 ILE A O 1
ATOM 1003 N N . GLN A 1 132 ? -0.376 -8.819 4.951 1.00 90.06 132 GLN A N 1
ATOM 1004 C CA . GLN A 1 132 ? 0.557 -9.237 6.008 1.00 90.06 132 GLN A CA 1
ATOM 1005 C C . GLN A 1 132 ? 1.547 -8.122 6.369 1.00 90.06 132 GLN A C 1
ATOM 1007 O O . GLN A 1 132 ? 1.769 -7.870 7.552 1.00 90.06 132 GLN A O 1
ATOM 1012 N N . GLU A 1 133 ? 2.125 -7.457 5.364 1.00 92.38 133 GLU A N 1
ATOM 1013 C CA . GLU A 1 133 ? 3.066 -6.353 5.569 1.00 92.38 133 GLU A CA 1
ATOM 1014 C C . GLU A 1 133 ? 2.401 -5.208 6.346 1.00 92.38 133 GLU A C 1
ATOM 1016 O O . GLU A 1 133 ? 2.928 -4.762 7.367 1.00 92.38 133 GLU A O 1
ATOM 1021 N N . GLY A 1 134 ? 1.200 -4.790 5.934 1.00 92.44 134 GLY A N 1
ATOM 1022 C CA . GLY A 1 134 ? 0.440 -3.757 6.640 1.00 92.44 134 GLY A CA 1
ATOM 1023 C C . GLY A 1 134 ? 0.125 -4.135 8.092 1.00 92.44 134 GLY A C 1
ATOM 1024 O O . GLY A 1 134 ? 0.207 -3.297 8.988 1.00 92.44 134 GLY A O 1
ATOM 1025 N N . PHE A 1 135 ? -0.170 -5.410 8.360 1.00 91.12 135 PHE A N 1
ATOM 1026 C CA . PHE A 1 135 ? -0.428 -5.926 9.710 1.00 91.12 135 PHE A CA 1
ATOM 1027 C C . PHE A 1 135 ? 0.814 -5.944 10.601 1.00 91.12 135 PHE A C 1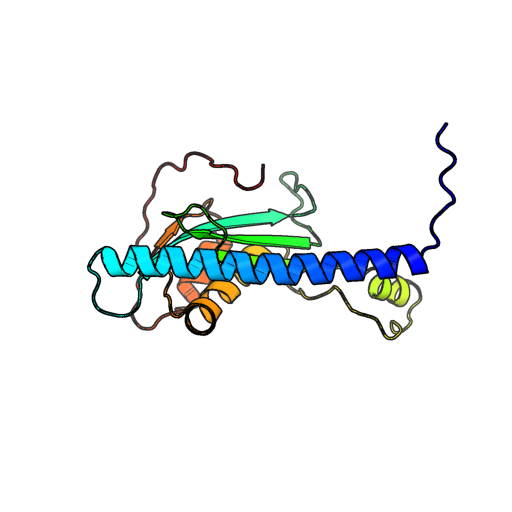
ATOM 1029 O O . PHE A 1 135 ? 0.731 -5.597 11.782 1.00 91.12 135 PHE A O 1
ATOM 1036 N N . GLN A 1 136 ? 1.956 -6.349 10.047 1.00 90.50 136 GLN A N 1
ATOM 1037 C CA . GLN A 1 136 ? 3.236 -6.363 10.757 1.00 90.50 136 GLN A CA 1
ATOM 1038 C C . GLN A 1 136 ? 3.685 -4.939 11.096 1.00 90.50 136 GLN A C 1
ATOM 1040 O O . GLN A 1 136 ? 4.137 -4.676 12.213 1.00 90.50 136 GLN A O 1
ATOM 1045 N N . ASN A 1 137 ? 3.482 -4.008 10.164 1.00 91.75 137 ASN A N 1
ATOM 1046 C CA . ASN A 1 137 ? 3.919 -2.627 10.313 1.00 91.75 137 ASN A CA 1
ATOM 1047 C C . ASN A 1 137 ? 2.932 -1.751 11.102 1.00 91.75 137 ASN A C 1
ATOM 1049 O O . ASN A 1 137 ? 3.338 -0.706 11.606 1.00 91.75 137 ASN A O 1
ATOM 1053 N N . SER A 1 138 ? 1.675 -2.170 11.301 1.00 92.25 138 SER A N 1
ATOM 1054 C CA . SER A 1 138 ? 0.635 -1.355 11.959 1.00 92.25 138 SER A CA 1
ATOM 1055 C C . SER A 1 138 ? 1.038 -0.842 13.348 1.00 92.25 138 SER A C 1
ATOM 1057 O O . SER A 1 138 ? 0.699 0.278 13.743 1.00 92.25 138 SER A O 1
ATOM 1059 N N . MET A 1 139 ? 1.781 -1.659 14.100 1.00 89.75 139 MET A N 1
ATOM 1060 C CA . MET A 1 139 ? 2.277 -1.309 15.429 1.00 89.75 139 MET A CA 1
ATOM 1061 C C . MET A 1 139 ? 3.406 -0.283 15.364 1.00 89.75 139 MET A C 1
ATOM 1063 O O . MET A 1 139 ? 3.389 0.670 16.137 1.00 89.75 139 MET A O 1
ATOM 1067 N N . ALA A 1 140 ? 4.358 -0.461 14.448 1.00 91.81 140 ALA A N 1
ATOM 1068 C CA . ALA A 1 140 ? 5.487 0.449 14.287 1.00 91.81 140 ALA A CA 1
ATOM 1069 C C . ALA A 1 140 ? 5.053 1.795 13.685 1.00 91.81 140 ALA A C 1
ATOM 1071 O O . ALA A 1 140 ? 5.498 2.841 14.145 1.00 91.81 140 ALA A O 1
ATOM 1072 N N . MET A 1 141 ? 4.154 1.772 12.698 1.00 91.19 141 MET A N 1
ATOM 1073 C CA . MET A 1 141 ? 3.702 2.969 11.984 1.00 91.19 141 MET A CA 1
ATOM 1074 C C . MET A 1 141 ? 2.702 3.794 12.798 1.00 91.19 141 MET A C 1
ATOM 1076 O O . MET A 1 141 ? 2.829 5.012 12.882 1.00 91.19 141 MET A O 1
ATOM 1080 N N . TYR A 1 142 ? 1.696 3.145 13.396 1.00 92.69 142 TYR A N 1
ATOM 1081 C CA . TYR A 1 142 ? 0.539 3.845 13.975 1.00 92.69 142 TYR A CA 1
ATOM 1082 C C . TYR A 1 142 ? 0.321 3.532 15.466 1.00 92.69 142 TYR A C 1
ATOM 1084 O O . TYR A 1 142 ? -0.451 4.210 16.160 1.00 92.69 142 TYR A O 1
ATOM 1092 N N . GLY A 1 143 ? 0.995 2.509 16.001 1.00 91.00 143 GLY A N 1
ATOM 1093 C CA . GLY A 1 143 ? 0.773 2.027 17.366 1.00 91.00 143 GLY A CA 1
ATOM 1094 C C . GLY A 1 143 ? -0.620 1.427 17.556 1.00 91.00 143 GLY A C 1
ATOM 1095 O O . GLY A 1 143 ? -1.242 1.651 18.597 1.00 91.00 143 GLY A O 1
ATOM 1096 N N . VAL A 1 144 ? -1.132 0.723 16.540 1.00 91.12 144 VAL A N 1
ATOM 1097 C CA . VAL A 1 144 ? -2.463 0.094 16.546 1.00 91.12 144 VAL A CA 1
ATOM 1098 C C . VAL A 1 144 ? -2.384 -1.386 16.180 1.00 91.12 144 VAL A C 1
ATOM 1100 O O . VAL A 1 144 ? -1.486 -1.816 15.451 1.00 91.12 144 VA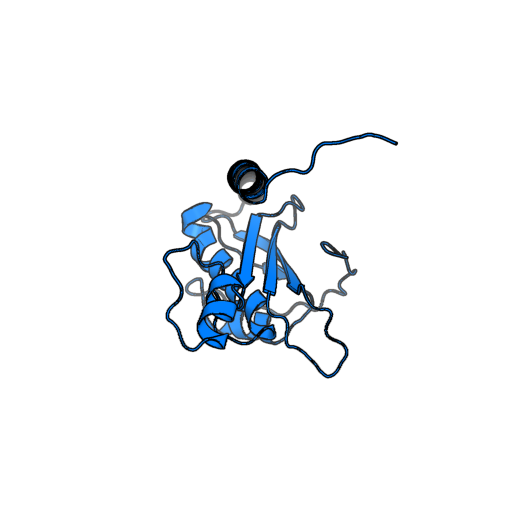L A O 1
ATOM 1103 N N . LYS A 1 145 ? -3.369 -2.161 16.644 1.00 91.19 145 LYS A N 1
ATOM 1104 C CA . LYS A 1 145 ? -3.574 -3.557 16.232 1.00 91.19 145 LYS A CA 1
ATOM 1105 C C . LYS A 1 145 ? -4.857 -3.690 15.430 1.00 91.19 145 LYS A C 1
ATOM 1107 O O . LYS A 1 145 ? -5.896 -3.151 15.816 1.00 91.19 145 LYS A O 1
ATOM 1112 N N . TYR A 1 146 ? -4.817 -4.468 14.359 1.00 89.94 146 TYR A N 1
ATOM 1113 C CA . TYR A 1 146 ? -6.012 -4.823 13.602 1.00 89.94 146 TYR A CA 1
ATOM 1114 C C . TYR A 1 146 ? -6.647 -6.080 14.202 1.00 89.94 146 TYR A C 1
ATOM 1116 O O . TYR A 1 146 ? -6.123 -7.185 14.088 1.00 89.94 146 TYR A O 1
ATOM 1124 N N . ALA A 1 147 ? -7.770 -5.900 14.893 1.00 84.19 147 ALA A N 1
ATOM 1125 C CA . ALA A 1 147 ? -8.438 -6.958 15.649 1.00 84.19 147 ALA A CA 1
ATOM 1126 C C . ALA A 1 147 ? -9.535 -7.674 14.849 1.00 84.19 147 ALA A C 1
ATOM 1128 O O . ALA A 1 147 ? -9.910 -8.804 15.153 1.00 84.19 147 ALA A O 1
ATOM 1129 N N . LYS A 1 148 ? -10.113 -7.009 13.851 1.00 85.25 148 LYS A N 1
ATOM 1130 C CA . LYS A 1 148 ? -11.134 -7.601 12.985 1.00 85.25 148 LYS A CA 1
ATOM 1131 C C . LYS A 1 148 ? -10.853 -7.207 11.550 1.00 85.25 148 LYS A C 1
ATOM 1133 O O . LYS A 1 148 ? -10.536 -6.049 11.295 1.00 85.25 148 LYS A O 1
ATOM 1138 N N . VAL A 1 149 ? -11.008 -8.171 10.654 1.00 86.94 149 VAL A N 1
ATOM 1139 C CA . VAL A 1 149 ? -10.828 -8.002 9.216 1.00 86.94 149 VAL A CA 1
ATOM 1140 C C . VAL A 1 149 ? -12.102 -8.419 8.519 1.00 86.94 149 VAL A C 1
ATOM 1142 O O . VAL A 1 149 ? -12.690 -9.446 8.859 1.00 86.94 149 VAL A O 1
ATOM 1145 N N . ILE A 1 150 ? -12.516 -7.605 7.562 1.00 87.50 150 ILE A N 1
ATOM 1146 C CA . ILE A 1 150 ? -13.603 -7.883 6.636 1.00 87.50 150 ILE A CA 1
ATOM 1147 C C . ILE A 1 150 ? -12.971 -7.863 5.247 1.00 87.50 150 ILE A C 1
ATOM 1149 O O . ILE A 1 150 ? -12.314 -6.891 4.900 1.00 87.50 150 ILE A O 1
ATOM 1153 N N . GLY A 1 151 ? -13.126 -8.928 4.476 1.00 85.38 151 GLY A N 1
ATOM 1154 C CA . GLY A 1 151 ? -12.601 -9.018 3.115 1.00 85.38 151 GLY A CA 1
ATOM 1155 C C . GLY A 1 151 ? -13.559 -9.801 2.232 1.00 85.38 151 GLY A C 1
ATOM 1156 O O . GLY A 1 151 ? -14.543 -10.351 2.732 1.00 85.3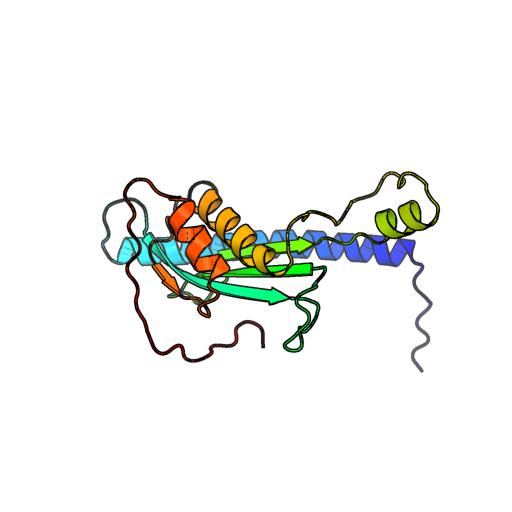8 151 GLY A O 1
ATOM 1157 N N . ASP A 1 152 ? -13.263 -9.855 0.942 1.00 75.88 152 ASP A N 1
ATOM 1158 C CA . ASP A 1 152 ? -14.066 -10.509 -0.102 1.00 75.88 152 ASP A CA 1
ATOM 1159 C C . ASP A 1 152 ? -14.213 -12.040 0.057 1.00 75.88 152 ASP A C 1
ATOM 1161 O O . ASP A 1 152 ? -15.056 -12.664 -0.589 1.00 75.88 152 ASP A O 1
ATOM 1165 N N . GLY A 1 153 ? -13.458 -12.638 0.981 1.00 67.38 153 GLY A N 1
ATOM 1166 C CA . GLY A 1 153 ? -13.494 -14.066 1.278 1.00 67.38 153 GLY A CA 1
ATOM 1167 C C . GLY A 1 153 ? -12.438 -14.870 0.527 1.00 67.38 153 GLY A C 1
ATOM 1168 O O . GLY A 1 153 ? -12.524 -16.104 0.527 1.00 67.38 153 GLY A O 1
ATOM 1169 N N . ASP A 1 154 ? -11.429 -14.222 -0.062 1.00 69.69 154 ASP A N 1
ATOM 1170 C CA . ASP A 1 154 ? -10.345 -14.926 -0.731 1.00 69.69 154 ASP A CA 1
ATOM 1171 C C . ASP A 1 154 ? -9.581 -15.850 0.234 1.00 69.69 154 ASP A C 1
ATOM 1173 O O . ASP A 1 154 ? -8.942 -15.454 1.217 1.00 69.69 154 ASP A O 1
ATOM 1177 N N . SER A 1 155 ? -9.649 -17.151 -0.063 1.00 63.44 155 SER A N 1
ATOM 1178 C CA . SER A 1 155 ? -9.156 -18.207 0.831 1.00 63.44 155 SER A CA 1
ATOM 1179 C C . SER A 1 155 ? -7.652 -18.121 1.129 1.00 63.44 155 SER A C 1
ATOM 1181 O O . SER A 1 155 ? -7.202 -18.634 2.156 1.00 63.44 155 SER A O 1
ATOM 1183 N N . ASN A 1 156 ? -6.874 -17.461 0.264 1.00 70.94 156 ASN A N 1
ATOM 1184 C CA . ASN A 1 156 ? -5.434 -17.271 0.448 1.00 70.94 156 ASN A CA 1
ATOM 1185 C C . ASN A 1 156 ? -5.125 -16.213 1.511 1.00 70.94 156 ASN A C 1
ATOM 1187 O O . ASN A 1 156 ? -4.248 -16.440 2.346 1.00 70.94 156 ASN A O 1
ATOM 1191 N N . VAL A 1 157 ? -5.856 -15.094 1.509 1.00 72.12 157 VAL A N 1
ATOM 1192 C CA . VAL A 1 157 ? -5.695 -14.009 2.490 1.00 72.12 157 VAL A CA 1
ATOM 1193 C C . VAL A 1 157 ? -6.044 -14.525 3.881 1.00 72.12 157 VAL A C 1
ATOM 1195 O O . VAL A 1 157 ? -5.267 -14.369 4.822 1.00 72.12 157 VAL A O 1
ATOM 1198 N N . TYR A 1 158 ? -7.160 -15.245 3.996 1.00 72.69 158 TYR A N 1
ATOM 1199 C CA . TYR A 1 158 ? -7.602 -15.803 5.270 1.00 72.69 158 TYR A CA 1
ATOM 1200 C C . TYR A 1 158 ? -6.613 -16.818 5.863 1.00 72.69 158 TYR A C 1
ATOM 1202 O O . TYR A 1 158 ? -6.214 -16.681 7.020 1.00 72.69 158 TYR A O 1
ATOM 1210 N N . LYS A 1 159 ? -6.174 -17.816 5.077 1.00 71.81 159 LYS A N 1
ATOM 1211 C CA . LYS A 1 159 ? -5.185 -18.815 5.534 1.00 71.81 159 LYS A CA 1
ATOM 1212 C C . LYS A 1 159 ? -3.897 -18.145 5.995 1.00 71.81 159 LYS A C 1
ATOM 1214 O O . LYS A 1 159 ? -3.412 -18.402 7.091 1.00 71.81 159 LYS A O 1
ATOM 1219 N N . SER A 1 160 ? -3.412 -17.214 5.182 1.00 72.81 160 SER A N 1
ATOM 1220 C CA . SER A 1 160 ? -2.238 -16.417 5.489 1.00 72.81 160 SER A CA 1
ATOM 1221 C C . SER A 1 160 ? -2.368 -15.650 6.812 1.00 72.81 160 SER A C 1
A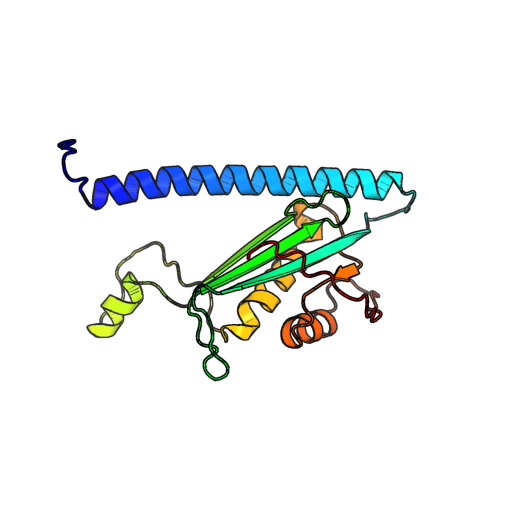TOM 1223 O O . SER A 1 160 ? -1.388 -15.549 7.544 1.00 72.81 160 SER A O 1
ATOM 1225 N N . MET A 1 161 ? -3.541 -15.104 7.136 1.00 73.69 161 MET A N 1
ATOM 1226 C CA . MET A 1 161 ? -3.750 -14.389 8.399 1.00 73.69 161 MET A CA 1
ATOM 1227 C C . MET A 1 161 ? -3.799 -15.309 9.619 1.00 73.69 161 MET A C 1
ATOM 1229 O O . MET A 1 161 ? -3.365 -14.912 10.705 1.00 73.69 161 MET A O 1
ATOM 1233 N N . LEU A 1 162 ? -4.345 -16.518 9.458 1.00 70.94 162 LEU A N 1
ATOM 1234 C CA . LEU A 1 162 ? -4.379 -17.520 10.520 1.00 70.94 162 LEU A CA 1
ATOM 1235 C C . LEU A 1 162 ? -2.971 -18.020 10.866 1.00 70.94 162 LEU A C 1
ATOM 1237 O O . LEU A 1 162 ? -2.631 -18.102 12.048 1.00 70.94 162 LEU A O 1
ATOM 1241 N N . ASP A 1 163 ? -2.156 -18.302 9.850 1.00 68.69 163 ASP A N 1
ATOM 1242 C CA . ASP A 1 163 ? -0.825 -18.889 10.028 1.00 68.69 163 ASP A CA 1
ATOM 1243 C C . ASP A 1 163 ? 0.172 -17.899 10.642 1.00 68.69 163 ASP A C 1
ATOM 1245 O O . ASP A 1 163 ? 0.951 -18.256 11.531 1.00 68.69 163 ASP A O 1
ATOM 1249 N N . SER A 1 164 ? 0.122 -16.632 10.222 1.00 66.56 164 SER A N 1
ATOM 1250 C CA . SER A 1 164 ? 1.140 -15.646 10.592 1.00 66.56 164 SER A CA 1
ATOM 1251 C C . SER A 1 164 ? 1.071 -15.155 12.045 1.00 66.56 164 SER A C 1
ATOM 1253 O O . SER A 1 164 ? 2.019 -14.512 12.489 1.00 66.56 164 SER A O 1
ATOM 1255 N N . ARG A 1 165 ? -0.011 -15.436 12.800 1.00 65.94 165 ARG A N 1
ATOM 1256 C CA . ARG A 1 165 ? -0.184 -15.091 14.237 1.00 65.94 165 ARG A CA 1
ATOM 1257 C C . ARG A 1 165 ? 0.448 -13.741 14.637 1.00 65.94 165 ARG A C 1
ATOM 1259 O O . ARG A 1 165 ? 1.194 -13.663 15.609 1.00 65.94 165 ARG A O 1
ATOM 1266 N N . PHE A 1 166 ? 0.137 -12.676 13.891 1.00 65.06 166 PHE A N 1
ATOM 1267 C CA . PHE A 1 166 ? 0.830 -11.375 13.965 1.00 65.06 166 PHE A CA 1
ATOM 1268 C C . PHE A 1 166 ? 0.859 -10.733 15.359 1.00 65.06 166 PHE A C 1
ATOM 1270 O O . PHE A 1 166 ? 1.734 -9.927 15.665 1.00 65.06 166 PHE A O 1
ATOM 1277 N N . TYR A 1 167 ? -0.099 -11.090 16.216 1.00 63.25 167 TYR A N 1
ATOM 1278 C CA . TYR A 1 167 ? -0.177 -10.632 17.594 1.00 63.25 167 TYR A CA 1
ATOM 1279 C C . TYR A 1 167 ? -0.275 -11.853 18.519 1.00 63.25 167 TYR A C 1
ATOM 1281 O O . TYR A 1 167 ? -1.169 -12.686 18.351 1.00 63.25 167 TYR A O 1
ATOM 1289 N N . MET A 1 168 ? 0.617 -11.962 19.512 1.00 44.69 168 MET A N 1
ATOM 1290 C CA . MET A 1 168 ? 0.544 -13.035 20.514 1.00 44.69 168 MET A CA 1
ATOM 1291 C C . MET A 1 168 ? -0.851 -13.076 21.167 1.00 44.69 168 MET A C 1
ATOM 1293 O O . MET A 1 168 ? -1.370 -12.046 21.595 1.00 44.69 168 MET A O 1
ATOM 1297 N N . ASN A 1 169 ? -1.437 -14.277 21.244 1.00 44.41 169 ASN A N 1
ATOM 1298 C CA . ASN A 1 169 ? -2.744 -14.589 21.848 1.00 44.41 169 ASN A CA 1
ATOM 1299 C C . ASN A 1 169 ? -3.998 -14.042 21.135 1.00 44.41 169 ASN A C 1
ATOM 1301 O O . ASN A 1 169 ? -5.075 -14.010 21.733 1.00 44.41 169 ASN A O 1
ATOM 1305 N N . PHE A 1 170 ? -3.911 -13.663 19.856 1.00 46.50 170 PHE A N 1
ATOM 1306 C CA . PHE A 1 170 ? -5.084 -13.233 19.088 1.00 46.50 170 PHE A CA 1
ATOM 1307 C C . PHE A 1 170 ? -5.707 -14.395 18.294 1.00 46.50 170 PHE A C 1
ATOM 1309 O O . PHE A 1 170 ? -5.052 -14.999 17.447 1.00 46.50 170 PHE A O 1
ATOM 1316 N N . ARG A 1 171 ? -6.980 -14.725 18.564 1.00 42.94 171 ARG A N 1
ATOM 1317 C CA . ARG A 1 171 ? -7.722 -15.797 17.874 1.00 42.94 171 ARG A CA 1
ATOM 1318 C C . ARG A 1 171 ? -8.843 -15.206 17.022 1.00 42.94 171 ARG A C 1
ATOM 1320 O O . ARG A 1 171 ? -9.795 -14.632 17.549 1.00 42.94 171 ARG A O 1
ATOM 1327 N N . TRP A 1 172 ? -8.742 -15.394 15.710 1.00 48.84 172 TRP A N 1
ATOM 1328 C CA . TRP A 1 172 ? -9.756 -14.986 14.740 1.00 48.84 172 TRP A CA 1
ATOM 1329 C C . TRP A 1 172 ? -11.063 -15.772 14.945 1.00 48.84 172 TRP A C 1
ATOM 1331 O O . TRP A 1 172 ? -11.044 -16.986 15.162 1.00 48.84 172 TRP A O 1
ATOM 1341 N N . LYS A 1 173 ? -12.211 -15.087 14.895 1.00 40.47 173 LYS A N 1
ATOM 1342 C CA . LYS A 1 173 ? -13.547 -15.708 14.873 1.00 40.47 173 LYS A CA 1
ATOM 1343 C C . LYS A 1 173 ? -14.194 -15.415 13.521 1.00 40.47 173 LYS A C 1
ATOM 1345 O O . LYS A 1 173 ? -14.254 -14.253 13.132 1.00 40.47 173 LYS A O 1
ATOM 1350 N N . ASN A 1 174 ? -14.692 -16.450 12.840 1.00 35.53 174 ASN A N 1
ATOM 1351 C CA . ASN A 1 174 ? -15.460 -16.287 11.605 1.00 35.53 174 ASN A CA 1
ATOM 1352 C C . ASN A 1 174 ? -16.740 -15.499 11.875 1.00 35.53 174 ASN A C 1
ATOM 1354 O O . ASN A 1 174 ? -17.483 -15.817 12.803 1.00 35.53 174 ASN A O 1
ATOM 1358 N N . TRP A 1 175 ? -17.002 -14.507 11.030 1.00 33.12 175 TRP A N 1
ATOM 1359 C CA . TRP A 1 175 ? -18.301 -13.862 10.915 1.00 33.12 175 TRP A CA 1
ATOM 1360 C C . TRP A 1 175 ? -18.669 -13.780 9.438 1.00 33.12 175 TRP A C 1
ATOM 1362 O O . TRP A 1 175 ? -18.080 -13.015 8.683 1.00 33.12 175 TRP A O 1
ATOM 1372 N N . SER A 1 176 ? -19.660 -14.574 9.035 1.00 28.62 176 SER A N 1
ATOM 1373 C CA . SER A 1 176 ? -20.343 -14.420 7.753 1.00 28.62 176 SER A CA 1
ATOM 1374 C C . SER A 1 176 ? -21.337 -13.268 7.876 1.00 28.62 176 SER A C 1
ATOM 1376 O O . SER A 1 176 ? -22.518 -13.478 8.141 1.00 28.62 176 SER A O 1
ATOM 1378 N N . ALA A 1 177 ? -20.865 -12.031 7.736 1.00 30.06 177 ALA A N 1
ATOM 1379 C CA . ALA A 1 177 ? -21.761 -10.927 7.418 1.00 30.06 177 ALA A CA 1
ATOM 1380 C C . ALA A 1 177 ? -21.988 -10.949 5.902 1.00 30.06 177 ALA A C 1
ATOM 1382 O O . ALA A 1 177 ? -21.026 -11.043 5.146 1.00 30.06 177 ALA A O 1
ATOM 1383 N N . LYS A 1 178 ? -23.248 -10.895 5.451 1.00 27.31 178 LYS A N 1
ATOM 1384 C CA . LYS A 1 178 ? -23.575 -10.652 4.039 1.00 27.31 178 LYS A CA 1
ATOM 1385 C C . LYS A 1 178 ? -22.900 -9.341 3.630 1.00 27.31 178 LYS A C 1
ATOM 1387 O O . LYS A 1 178 ? -23.341 -8.269 4.036 1.00 27.31 178 LYS A O 1
ATOM 1392 N N . ILE A 1 179 ? -21.799 -9.449 2.895 1.00 33.31 179 ILE A N 1
ATOM 1393 C CA . ILE A 1 179 ? -21.045 -8.319 2.368 1.00 33.31 179 ILE A CA 1
ATOM 1394 C C . ILE A 1 179 ? -21.929 -7.667 1.309 1.00 33.31 179 ILE A C 1
ATOM 1396 O O . ILE A 1 179 ? -22.204 -8.250 0.263 1.00 33.31 179 ILE A O 1
ATOM 1400 N N . ALA A 1 180 ? -22.403 -6.455 1.591 1.00 27.58 180 ALA A N 1
ATOM 1401 C CA . ALA A 1 180 ? -22.677 -5.528 0.511 1.00 27.58 180 ALA A CA 1
ATOM 1402 C C . ALA A 1 180 ? -21.328 -5.296 -0.173 1.00 27.58 180 ALA A C 1
ATOM 1404 O O . ALA A 1 180 ? -20.396 -4.842 0.491 1.00 27.58 180 ALA A O 1
ATOM 1405 N N . CYS A 1 181 ? -21.214 -5.665 -1.452 1.00 29.83 181 CYS A N 1
ATOM 1406 C CA . CYS A 1 181 ? -20.127 -5.240 -2.329 1.00 29.83 181 CYS A CA 1
ATOM 1407 C C . CYS A 1 181 ? -20.040 -3.711 -2.274 1.00 29.83 181 CYS A C 1
ATOM 1409 O O . CYS A 1 181 ? -20.675 -3.011 -3.057 1.00 29.83 181 CYS A O 1
ATOM 1411 N N . LEU A 1 182 ? -19.283 -3.179 -1.324 1.00 34.53 182 LEU A N 1
ATOM 1412 C CA . LEU A 1 182 ? -18.760 -1.834 -1.412 1.00 34.53 182 LEU A CA 1
ATOM 1413 C C . LEU A 1 182 ? -17.516 -2.000 -2.268 1.00 34.53 182 LEU A C 1
ATOM 1415 O O . LEU A 1 182 ? -16.448 -2.312 -1.757 1.00 34.53 182 LEU A O 1
ATOM 1419 N N . GLY A 1 183 ? -17.709 -1.927 -3.586 1.00 32.94 183 GLY A N 1
ATOM 1420 C CA . GLY A 1 183 ? -16.611 -1.859 -4.537 1.00 32.94 183 GLY A CA 1
ATOM 1421 C C . GLY A 1 183 ? -15.791 -0.623 -4.205 1.00 32.94 183 GLY A C 1
ATOM 1422 O O . GLY A 1 183 ? -16.193 0.488 -4.530 1.00 32.94 183 GLY A O 1
ATOM 1423 N N . ILE A 1 184 ? -14.685 -0.811 -3.488 1.00 45.88 184 ILE A N 1
ATOM 1424 C CA . ILE A 1 184 ? -13.736 0.267 -3.195 1.00 45.88 184 ILE A CA 1
ATOM 1425 C C . ILE A 1 184 ? -12.819 0.483 -4.416 1.00 45.88 184 ILE A C 1
ATOM 1427 O O . ILE A 1 184 ? -12.247 1.558 -4.567 1.00 45.88 184 ILE A O 1
ATOM 1431 N N . PHE A 1 185 ? -12.764 -0.485 -5.342 1.00 38.53 185 PHE A N 1
ATOM 1432 C CA . PHE A 1 185 ? -11.935 -0.435 -6.551 1.00 38.53 185 PHE A CA 1
ATOM 1433 C C . PHE A 1 185 ? -12.647 -0.867 -7.851 1.00 38.53 185 PHE A C 1
ATOM 1435 O O . PHE A 1 185 ? -11.972 -1.251 -8.807 1.00 38.53 185 PHE A O 1
ATOM 1442 N N . ALA A 1 186 ? -13.986 -0.831 -7.896 1.00 26.84 186 ALA A N 1
ATOM 1443 C CA . ALA A 1 186 ? -14.761 -1.144 -9.106 1.00 26.84 186 ALA A CA 1
ATOM 1444 C C . ALA A 1 186 ? -15.044 0.101 -9.956 1.00 26.84 186 ALA A C 1
ATOM 1446 O O . ALA A 1 186 ? -15.421 1.136 -9.363 1.00 26.84 186 ALA A O 1
#

Radius of gyration: 19.72 Å; chains: 1; bounding box: 46×42×61 Å

Foldseek 3Di:
DPPDPDDDPVRVVVVVVVVVVVVVVVLLVQLLVQLQVQQVVQVVVPDPDFREFAWEKEKDAPDDDDPPDQAGQKMKMFIATPPSRHTNFIDMAGQDDPQCVVCVVVVHDRDDDDGPHPDDDGSLCGRLVRVVVCQLCCCVRRVHHHQHYDYPPSVNNVVSVQVPCSDPPRDDDDDPDPDPPPPPPD

InterPro domains:
  IPR049012 Mutator-like transposase domain [PF20700] (2-167)

Sequence (186 aa):
TLDTPPLSSNMYQKEHDNIATAWEKVAENEMYCAATEEKHLAVQAGKVGIPMLTVVVDGCWAKRSYRINYSSLSGAAAIVGIRTKKVLYMAVRNRYCMVCSRAAAVNKLPGKHCCSKNWHGSSSSMEANIIQEGFQNSMAMYGVKYAKVIGDGDSNVYKSMLDSRFYMNFRWKNWSAKIACLGIFA

pLDDT: mean 81.62, std 18.26, range [26.84, 97.44]

Secondary structure (DSSP, 8-state):
---PPPPPHHHHHHHHHHHHHHHHHHHHHHHHHHHHHHHHHHHHTT--SS-EEEEEEEEEESS---TT----SEEEEEEEETTT--EEEEEEEE---HHHHHHHHTT-PPPS--------S-GGGHHHHHHHHHHHHHHHHHS-EEEEEE-S--HHHHHHHHHT--STT--------------S--